Protein 1N3Y (pdb70)

Nearest PDB structures (foldseek):
  1n3y-assembly1_A  TM=1.005E+00  e=7.782E-41  Homo sapiens
  3k6s-assembly1_A  TM=9.890E-01  e=1.276E-34  Homo sapiens
  4neh-assembly1_A  TM=9.189E-01  e=6.665E-34  Homo sapiens
  8ce6-assembly1_A  TM=9.832E-01  e=4.485E-28  Homo sapiens
  7p2d-assembly1_A  TM=9.730E-01  e=1.770E-25  Homo sapiens

Radius of gyration: 15.01 Å; Cα contacts (8 Å, |Δi|>4): 348; chains: 1; bounding box: 36×36×40 Å

CATH classification: 3.40.50.410

GO terms:
  GO:0004895 cell adhesion receptor activity (F, IDA)
  GO:0005886 plasma membrane (C, IDA)
  GO:0034689 integrin alphaX-beta2 complex (C, IDA)
  GO:0033631 cell-cell adhesion mediated by integrin (P, IDA)
  GO:0006909 phagocytosis (P, IDA)
  GO:0007159 leukocyte cell-cell adhesion (P, IDA)
  GO:0005178 integrin binding (F, TAS)
  GO:0034689 integrin alphaX-beta2 complex (C, TAS)
  GO:0010628 positive regulation of gene expression (P, IMP)
  GO:0045766 positive regulation of angiogenesis (P, IMP)
  GO:1905956 positive regulation of endothelial tube morphogenesis (P, IMP)
  GO:0030335 positive regulation of cell migration (P, IMP)
  GO:0008284 positive regulation of cell population proliferation (P, IMP)
  GO:0030971 receptor tyrosine kinase binding (F, IPI)
  GO:0038023 signaling receptor activity (F, TAS)
  GO:0009887 animal organ morphogenesis (P, TAS)
  GO:0008305 integrin complex (C, TAS)
  GO:0007155 cell adhesion (P, TAS)
  GO:0101003 ficolin-1-rich granule membrane (C, TAS)
  GO:0070821 tertiary granule membrane (C, TAS)

InterPro domains:
  IPR000413 Integrin alpha chain [PR01185] (402-414)
  IPR000413 Integrin alpha chain [PR01185] (419-430)
  IPR000413 Integrin alpha chain [PR01185] (451-471)
  IPR000413 Integrin alpha chain [PR01185] (520-544)
  IPR000413 Integrin alpha chain [PR01185] (584-605)
  IPR000413 Integrin alpha chain [PR01185] (609-628)
  IPR000413 Integrin alpha chain [PR01185] (725-738)
  IPR000413 Integrin alpha chain [PR01185] (1116-1135)
  IPR002035 von Willebrand factor, type A [PF00092] (151-328)
  IPR002035 von Willebrand factor, type A [PS50234] (151-329)
  IPR002035 von Willebrand factor, type A [SM00327] (149-334)
  IPR013517 FG-GAP repeat [PF01839] (458-494)
  IPR013517 FG-GAP repeat [PF01839] (521-556)
  IPR013519 Integrin alpha beta-propellor [PS51470] (340-391)
  IPR013519 Integrin alpha beta-propellor [PS51470] (444-504)
  IPR013519 Integrin alpha beta-propellor [PS51470] (507-565)
  IPR013519 Integrin alpha beta-propellor [PS51470] (570-630)
  IPR013519 Integrin alpha beta-propellor [SM00191] (33-83)
  IPR013519 Integrin alpha beta-propellor [SM00191] (401-450)
  IPR013519 Integrin alpha beta-propellor [SM00191] (454-511)

Solvent-accessible surface area: 8861 Å² total; per-residue (Å²): 145,66,12,0,0,0,1,0,0,0,0,2,42,87,4,51,91,153,30,12,55,26,0,5,89,5,0,67,27,0,7,60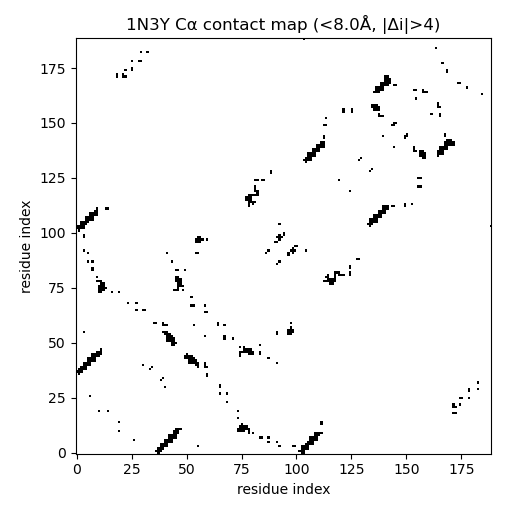,79,19,146,83,106,49,7,1,2,0,0,4,0,0,0,44,128,68,75,53,37,1,24,0,68,58,5,76,164,22,118,86,23,73,54,56,0,77,82,20,134,33,49,87,34,131,15,53,0,0,23,0,0,60,16,0,18,74,125,0,26,91,80,99,65,12,12,43,215,122,7,19,32,0,0,0,0,1,3,34,21,58,40,112,69,16,107,43,59,20,151,67,3,21,75,107,0,84,93,60,47,5,45,7,6,0,0,0,4,20,122,55,1,88,81,211,61,3,82,122,13,0,54,66,0,4,14,181,79,31,138,88,18,16,15,68,8,118,70,13,68,18,1,115,96,12,41,102,97,0,41,107,77,0,119,89,58

B-factor: mean 23.47, std 11.54, range [8.41, 60.39]

Secondary structure (DSSP, 8-state):
--EEEEEEEE--TTS-HHHHHHHHHHHHHHHTTS-TTTEEEEEEEESSSEEEEE-HHHHHH-SSGGGGGTT-----S-B-HHHHHHHIIIIITSGGGT--TTSEEEEEEEESS--BS-SS-HHHHHHHHHHTT-EEEEEEESGGGGSSTTHHHHHHHSPSSSGGGEEEESSGGGGGGGHHHHHHHHHT-

Structure (mmCIF, N/CA/C/O backbone):
data_1N3Y
#
_entry.id   1N3Y
#
_cell.length_a   84.694
_cell.length_b   84.694
_cell.length_c   65.776
_cell.angle_alpha   90.00
_cell.angle_beta   90.00
_cell.angle_gamma   120.00
#
_symmetry.space_group_name_H-M   'P 61'
#
loop_
_entity.id
_entity.type
_entity.pdbx_description
1 polymer 'Integrin alpha-X'
2 water water
#
loop_
_atom_site.group_PDB
_atom_site.id
_atom_site.type_symbol
_atom_site.label_atom_id
_atom_site.label_alt_id
_atom_site.label_comp_id
_atom_site.label_asym_id
_atom_site.label_entity_id
_atom_site.label_seq_id
_atom_site.pdbx_PDB_ins_code
_atom_site.Cartn_x
_atom_site.Cartn_y
_atom_site.Cartn_z
_atom_site.occupancy
_atom_site.B_iso_or_equiv
_atom_site.auth_seq_id
_atom_site.auth_comp_id
_atom_site.auth_asym_id
_atom_site.auth_atom_id
_atom_site.pdbx_PDB_model_num
ATOM 1 N N . GLN A 1 8 ? 38.389 25.521 -63.398 1.00 34.13 129 GLN A N 1
ATOM 2 C CA . GLN A 1 8 ? 38.066 26.974 -63.421 1.00 33.25 129 GLN A CA 1
ATOM 3 C C . GLN A 1 8 ? 39.351 27.761 -63.678 1.00 30.35 129 GLN A C 1
ATOM 4 O O . GLN A 1 8 ? 40.339 27.611 -62.959 1.00 32.94 129 GLN A O 1
ATOM 10 N N . GLU A 1 9 ? 39.325 28.594 -64.711 1.00 25.61 130 GLU A N 1
ATOM 11 C CA . GLU A 1 9 ? 40.471 29.400 -65.104 1.00 20.74 130 GLU A CA 1
ATOM 12 C C . GLU A 1 9 ? 40.821 30.486 -64.091 1.00 17.33 130 GLU A C 1
ATOM 13 O O . GLU A 1 9 ? 39.939 31.090 -63.474 1.00 15.70 130 GLU A O 1
ATOM 19 N N . GLN A 1 10 ? 42.119 30.720 -63.918 1.00 14.01 131 GLN A N 1
ATOM 20 C CA . GLN A 1 10 ? 42.602 31.754 -63.005 1.00 12.60 131 GLN A CA 1
ATOM 21 C C . GLN A 1 10 ? 43.725 32.543 -63.666 1.00 11.76 131 GLN A C 1
ATOM 22 O O . GLN A 1 10 ? 44.663 31.958 -64.196 1.00 12.25 131 GLN A O 1
ATOM 28 N N . ASP A 1 11 ? 43.611 33.866 -63.642 1.00 12.02 132 ASP A N 1
ATOM 29 C CA . ASP A 1 11 ? 44.633 34.758 -64.181 1.00 10.79 132 ASP A CA 1
ATOM 30 C C . ASP A 1 11 ? 45.171 35.396 -62.911 1.00 11.68 132 ASP A C 1
ATOM 31 O O . ASP A 1 11 ? 44.481 36.201 -62.273 1.00 9.84 132 ASP A O 1
ATOM 36 N N . ILE A 1 12 ? 46.391 35.035 -62.540 1.00 10.13 133 ILE A N 1
ATOM 37 C CA . ILE A 1 12 ? 46.981 35.528 -61.304 1.00 9.71 133 ILE A CA 1
ATOM 38 C C . ILE A 1 12 ? 48.143 36.483 -61.508 1.00 10.08 133 ILE A C 1
ATOM 39 O O . ILE A 1 12 ? 49.108 36.150 -62.190 1.00 9.27 133 ILE A O 1
ATOM 44 N N . VAL A 1 13 ? 48.040 37.671 -60.914 1.00 9.94 134 VAL A N 1
ATOM 45 C CA . VAL A 1 13 ? 49.111 38.654 -60.993 1.00 9.71 134 VAL A CA 1
ATOM 46 C C . VAL A 1 13 ? 49.864 38.693 -59.677 1.00 10.91 134 VAL A C 1
ATOM 47 O O . VAL A 1 13 ? 49.259 38.739 -58.602 1.00 11.20 134 VAL A O 1
ATOM 51 N N . PHE A 1 14 ? 51.188 38.649 -59.770 1.00 10.14 135 PHE A N 1
ATOM 52 C CA . PHE A 1 14 ? 52.035 38.804 -58.597 1.00 9.54 135 PHE A CA 1
ATOM 53 C C . PHE A 1 14 ? 52.502 40.244 -58.705 1.00 9.16 135 PHE A C 1
ATOM 54 O O . PHE A 1 14 ? 52.979 40.659 -59.755 1.00 9.70 135 PHE A O 1
ATOM 62 N N . LEU A 1 15 ? 52.336 41.017 -57.640 1.00 8.41 136 LEU A N 1
ATOM 63 C CA . LEU A 1 15 ? 52.784 42.405 -57.630 1.00 8.90 136 LEU A CA 1
ATOM 64 C C . LEU A 1 15 ? 53.803 42.445 -56.495 1.00 9.80 136 LEU A C 1
ATOM 65 O O . LEU A 1 15 ? 53.434 42.364 -55.322 1.00 10.45 136 LEU A O 1
ATOM 70 N N . ILE A 1 16 ? 55.084 42.552 -56.838 1.00 9.70 137 ILE A N 1
ATOM 71 C CA . ILE A 1 16 ? 56.130 42.527 -55.821 1.00 11.20 137 ILE A CA 1
ATOM 72 C C . ILE A 1 16 ? 56.876 43.831 -55.618 1.00 11.52 137 ILE A C 1
ATOM 73 O O . ILE A 1 16 ? 57.256 44.504 -56.575 1.00 11.81 137 ILE A O 1
ATOM 78 N N . ASP A 1 17 ? 57.063 44.181 -54.348 1.00 10.99 138 ASP A N 1
ATOM 79 C CA . ASP A 1 17 ? 57.783 45.390 -53.970 1.00 10.74 138 ASP A CA 1
ATOM 80 C C . ASP A 1 17 ? 59.268 45.196 -54.260 1.00 11.13 138 ASP A C 1
ATOM 81 O O . ASP A 1 17 ? 59.835 44.147 -53.962 1.00 13.09 138 ASP A O 1
ATOM 86 N N . GLY A 1 18 ? 59.885 46.210 -54.858 1.00 11.15 139 GLY A N 1
ATOM 87 C CA . GLY A 1 18 ? 61.300 46.142 -55.176 1.00 12.83 139 GLY A CA 1
ATOM 88 C C . GLY A 1 18 ? 62.023 47.337 -54.587 1.00 14.09 139 GLY A C 1
ATOM 89 O O . GLY A 1 18 ? 63.108 47.711 -55.042 1.00 14.22 139 GLY A O 1
ATOM 90 N N . SER A 1 19 ? 61.421 47.936 -53.564 1.00 13.55 140 SER A N 1
ATOM 91 C CA . SER A 1 19 ? 62.000 49.109 -52.905 1.00 13.35 140 SER A CA 1
ATOM 92 C C . SER A 1 19 ? 63.417 48.872 -52.386 1.00 13.36 140 SER A C 1
ATOM 93 O O . SER A 1 19 ? 63.817 47.741 -52.109 1.00 13.04 140 SER A O 1
ATOM 96 N N . GLY A 1 20 ? 64.166 49.961 -52.246 1.00 13.16 141 GLY A N 1
ATOM 97 C CA . GLY A 1 20 ? 65.536 49.869 -51.765 1.00 15.49 141 GLY A CA 1
ATOM 98 C C . GLY A 1 20 ? 65.681 49.238 -50.391 1.00 15.49 141 GLY A C 1
ATOM 99 O O . GLY A 1 20 ? 66.747 48.723 -50.044 1.00 16.34 141 GLY A O 1
ATOM 100 N N . SER A 1 21 ? 64.613 49.282 -49.601 1.00 15.98 142 SER A N 1
ATOM 101 C CA . SER A 1 21 ? 64.623 48.705 -48.263 1.00 17.55 142 SER A CA 1
ATOM 102 C C . SER A 1 21 ? 64.832 47.194 -48.301 1.00 17.01 142 SER A C 1
ATOM 103 O O . SER A 1 21 ? 65.243 46.592 -47.311 1.00 18.24 142 SER A O 1
ATOM 106 N N . ILE A 1 22 ? 64.546 46.578 -49.444 1.00 16.20 143 ILE A N 1
ATOM 107 C CA . ILE A 1 22 ? 64.721 45.141 -49.573 1.00 15.82 143 ILE A CA 1
ATOM 108 C C . ILE A 1 22 ? 66.147 44.829 -50.026 1.00 15.01 143 ILE A C 1
ATOM 109 O O . ILE A 1 22 ? 66.593 45.301 -51.072 1.00 15.61 143 ILE A O 1
ATOM 114 N N . SER A 1 23 ? 66.863 44.048 -49.221 1.00 16.39 144 SER A N 1
ATOM 115 C CA . SER A 1 23 ? 68.237 43.686 -49.543 1.00 17.86 144 SER A CA 1
ATOM 116 C C . SER A 1 23 ? 68.268 42.764 -50.753 1.00 17.56 144 SER A C 1
ATOM 117 O O . SER A 1 23 ? 67.274 42.110 -51.072 1.00 16.80 144 SER A O 1
ATOM 120 N N . SER A 1 24 ? 69.412 42.717 -51.426 1.00 19.03 145 SER A N 1
ATOM 121 C CA . SER A 1 24 ? 69.565 41.869 -52.599 1.00 18.81 145 SER A CA 1
ATOM 122 C C . SER A 1 24 ? 69.298 40.417 -52.237 1.00 17.75 145 SER A C 1
ATOM 123 O O . SER A 1 24 ? 68.678 39.678 -53.005 1.00 16.59 145 SER A O 1
ATOM 126 N N . ARG A 1 25 ? 69.770 40.011 -51.063 1.00 18.71 146 ARG A N 1
ATOM 127 C CA . ARG A 1 25 ? 69.580 38.644 -50.597 1.00 18.98 146 ARG A CA 1
ATOM 128 C C . ARG A 1 25 ? 68.096 38.360 -50.416 1.00 18.05 146 ARG A C 1
ATOM 129 O O . ARG A 1 25 ? 67.589 37.326 -50.860 1.00 17.89 146 ARG A O 1
ATOM 137 N N . ASN A 1 26 ? 67.399 39.286 -49.770 1.00 16.44 147 ASN A N 1
ATOM 138 C CA . ASN A 1 26 ? 65.972 39.108 -49.538 1.00 16.22 147 ASN A CA 1
ATOM 139 C C . ASN A 1 26 ? 65.161 39.154 -50.828 1.00 15.75 147 ASN A C 1
ATOM 140 O O . ASN A 1 26 ? 64.165 38.441 -50.956 1.00 14.93 147 ASN A O 1
ATOM 145 N N . PHE A 1 27 ? 65.584 39.978 -51.782 1.00 15.55 148 PHE A N 1
ATOM 146 C CA . PHE A 1 27 ? 64.867 40.069 -53.049 1.00 14.58 148 PHE A CA 1
ATOM 147 C C . PHE A 1 27 ? 64.976 38.721 -53.752 1.00 14.49 148 PHE A C 1
ATOM 148 O O . PHE A 1 27 ? 64.000 38.215 -54.307 1.00 12.81 148 PHE A O 1
ATOM 156 N N . ALA A 1 28 ? 66.169 38.133 -53.722 1.00 14.47 149 ALA A N 1
ATOM 157 C CA . ALA A 1 28 ? 66.383 36.839 -54.357 1.00 16.05 149 ALA A CA 1
ATOM 158 C C . ALA A 1 28 ? 65.488 35.795 -53.694 1.00 14.97 149 ALA A C 1
ATOM 159 O O . ALA A 1 28 ? 64.896 34.947 -54.364 1.00 14.95 149 ALA A O 1
ATOM 161 N N . THR A 1 29 ? 65.400 35.856 -52.368 1.00 14.28 150 THR A N 1
ATOM 162 C CA . THR A 1 29 ? 64.568 34.925 -51.615 1.00 15.07 150 THR A CA 1
ATOM 163 C C . THR A 1 29 ? 63.097 35.088 -52.003 1.00 15.10 150 THR A C 1
ATOM 164 O O . THR A 1 29 ? 62.371 34.099 -52.151 1.00 15.17 150 THR A O 1
ATOM 168 N N . MET A 1 30 ? 62.666 36.336 -52.174 1.00 14.88 151 MET A N 1
ATOM 169 C CA . MET A 1 30 ? 61.288 36.606 -52.572 1.00 14.00 151 MET A CA 1
ATOM 170 C C . MET A 1 30 ? 61.009 36.012 -53.952 1.00 15.06 151 MET A C 1
ATOM 171 O O . MET A 1 30 ? 59.947 35.428 -54.177 1.00 14.30 151 MET A O 1
ATOM 176 N N . MET A 1 31 ? 61.956 36.155 -54.877 1.00 14.99 152 MET A N 1
ATOM 177 C CA . MET A 1 31 ? 61.766 35.598 -56.213 1.00 15.02 152 MET A CA 1
ATOM 178 C C . MET A 1 31 ? 61.698 34.069 -56.167 1.00 15.06 152 MET A C 1
ATOM 179 O O . MET A 1 31 ? 60.965 33.459 -56.942 1.00 14.69 152 MET A O 1
ATOM 184 N N . ASN A 1 32 ? 62.458 33.449 -55.264 1.00 16.31 153 ASN A N 1
ATOM 185 C CA . ASN A 1 32 ? 62.432 31.991 -55.128 1.00 17.16 153 ASN A CA 1
ATOM 186 C C . ASN A 1 32 ? 61.037 31.570 -54.665 1.00 16.06 153 ASN A C 1
ATOM 187 O O . ASN A 1 32 ? 60.533 30.515 -55.052 1.00 15.74 153 ASN A O 1
ATOM 192 N N . PHE A 1 33 ? 60.422 32.403 -53.830 1.00 14.70 154 PHE A N 1
ATOM 193 C CA . PHE A 1 33 ? 59.079 32.141 -53.314 1.00 14.11 154 PHE A CA 1
ATOM 194 C C . PHE A 1 33 ? 58.070 32.229 -54.453 1.00 12.84 154 PHE A C 1
ATOM 195 O O . PHE A 1 33 ? 57.198 31.370 -54.592 1.00 13.99 154 PHE A O 1
ATOM 203 N N . VAL A 1 34 ? 58.188 33.276 -55.262 1.00 13.39 155 VAL A N 1
ATOM 204 C CA . VAL A 1 34 ? 57.288 33.451 -56.392 1.00 12.21 155 VAL A CA 1
ATOM 205 C C . VAL A 1 34 ? 57.405 32.233 -57.309 1.00 13.54 155 VAL A C 1
ATOM 206 O O . VAL A 1 34 ? 56.392 31.659 -57.719 1.00 12.88 155 VAL A O 1
ATOM 210 N N . ARG A 1 35 ? 58.634 31.823 -57.609 1.00 13.83 156 ARG A N 1
ATOM 211 C CA . ARG A 1 35 ? 58.851 30.657 -58.469 1.00 15.65 156 ARG A CA 1
ATOM 212 C C . ARG A 1 35 ? 58.225 29.395 -57.876 1.00 15.28 156 ARG A C 1
ATOM 213 O O . ARG A 1 35 ? 57.605 28.601 -58.591 1.00 15.90 156 ARG A O 1
ATOM 221 N N . ALA A 1 36 ? 58.388 29.209 -56.570 1.00 14.02 157 ALA A N 1
ATOM 222 C CA . ALA A 1 36 ? 57.846 28.031 -55.896 1.00 14.91 157 ALA A CA 1
ATOM 223 C C . ALA A 1 36 ? 56.323 27.978 -55.956 1.00 15.35 157 ALA A C 1
ATOM 224 O O . ALA A 1 36 ? 55.741 26.921 -56.197 1.00 16.55 157 ALA A O 1
ATOM 226 N N . VAL A 1 37 ? 55.677 29.117 -55.731 1.00 14.68 158 VAL A N 1
ATOM 227 C CA . VAL A 1 37 ? 54.222 29.165 -55.778 1.00 13.44 158 VAL A CA 1
ATOM 228 C C . VAL A 1 37 ? 53.736 28.884 -57.202 1.00 12.60 158 VAL A C 1
ATOM 229 O O . VAL A 1 37 ? 52.843 28.059 -57.412 1.00 14.13 158 VAL A O 1
ATOM 233 N N . ILE A 1 38 ? 54.332 29.554 -58.182 1.00 12.15 159 ILE A N 1
ATOM 234 C CA . ILE A 1 38 ? 53.932 29.342 -59.569 1.00 12.59 159 ILE A CA 1
ATOM 235 C C . ILE A 1 38 ? 54.080 27.875 -59.972 1.00 13.50 159 ILE A C 1
ATOM 236 O O . ILE A 1 38 ? 53.236 27.342 -60.691 1.00 13.09 159 ILE A O 1
ATOM 241 N N . SER A 1 39 ? 55.130 27.217 -59.487 1.00 13.66 160 SER A N 1
ATOM 242 C CA . SER A 1 39 ? 55.367 25.817 -59.836 1.00 16.30 160 SER A CA 1
ATOM 243 C C . SER A 1 39 ? 54.304 24.851 -59.303 1.00 16.14 160 SER A C 1
ATOM 244 O O . SER A 1 39 ? 54.273 23.687 -59.701 1.00 18.01 160 SER A O 1
ATOM 247 N N . GLN A 1 40 ? 53.438 25.329 -58.412 1.00 16.88 161 GLN A N 1
ATOM 248 C CA . GLN A 1 40 ? 52.387 24.491 -57.844 1.00 17.92 161 GLN A CA 1
ATOM 249 C C . GLN A 1 40 ? 51.138 24.472 -58.716 1.00 16.01 161 GLN A C 1
ATOM 250 O O . GLN A 1 40 ? 50.201 23.713 -58.457 1.00 16.69 161 GLN A O 1
ATOM 256 N N . PHE A 1 41 ? 51.130 25.310 -59.747 1.00 15.13 162 PHE A N 1
ATOM 257 C CA . PHE A 1 41 ? 49.989 25.400 -60.651 1.00 15.35 162 PHE A CA 1
ATOM 258 C C . PHE A 1 41 ? 50.328 24.923 -62.051 1.00 16.22 162 PHE A C 1
ATOM 259 O O . PHE A 1 41 ? 51.497 24.799 -62.412 1.00 17.54 162 PHE A O 1
ATOM 267 N N . GLN A 1 42 ? 49.291 24.653 -62.836 1.00 15.04 163 GLN A N 1
ATOM 268 C CA . GLN A 1 42 ? 49.468 24.190 -64.206 1.00 15.01 163 GLN A CA 1
ATOM 269 C C . GLN A 1 42 ? 48.692 25.014 -65.222 1.00 14.76 163 GLN A C 1
ATOM 270 O O . GLN A 1 42 ? 47.586 25.483 -64.949 1.00 14.07 163 GLN A O 1
ATOM 276 N N . ARG A 1 43 ? 49.292 25.1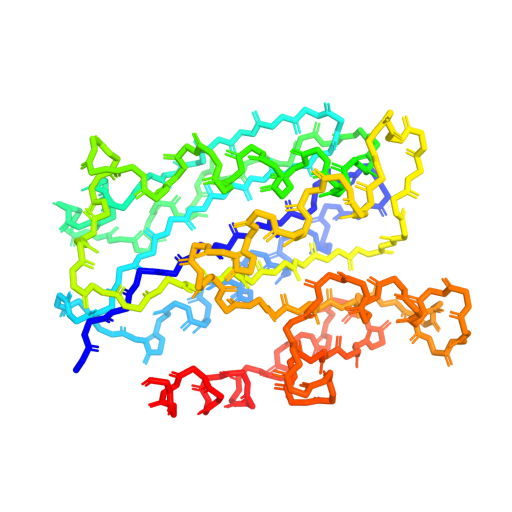92 -66.393 1.00 15.36 164 ARG A N 1
ATOM 277 C CA . ARG A 1 43 ? 48.631 25.878 -67.488 1.00 14.69 164 ARG A CA 1
ATOM 278 C C . ARG A 1 43 ? 47.879 24.733 -68.160 1.00 15.67 164 ARG A C 1
ATOM 279 O O . ARG A 1 43 ? 48.253 23.568 -68.004 1.00 15.67 164 ARG A O 1
ATOM 287 N N . PRO A 1 44 ? 46.843 25.046 -68.950 1.00 15.82 165 PRO A N 1
ATOM 288 C CA . PRO A 1 44 ? 46.348 26.393 -69.237 1.00 16.36 165 PRO A CA 1
ATOM 289 C C . PRO A 1 44 ? 45.321 26.930 -68.241 1.00 15.34 165 PRO A C 1
ATOM 290 O O . PRO A 1 44 ? 44.894 28.074 -68.365 1.00 16.23 165 PRO A O 1
ATOM 294 N N . SER A 1 45 ? 44.917 26.118 -67.265 1.00 14.26 166 SER A N 1
ATOM 295 C CA . SER A 1 45 ? 43.923 26.573 -66.293 1.00 16.64 166 SER A CA 1
ATOM 296 C C . SER A 1 45 ? 44.397 27.830 -65.574 1.00 15.96 166 SER A C 1
ATOM 297 O O . SER A 1 45 ? 43.671 28.823 -65.479 1.00 16.96 166 SER A O 1
ATOM 300 N N . THR A 1 46 ? 45.628 27.786 -65.080 1.00 13.38 167 THR A N 1
ATOM 301 C CA . THR A 1 46 ? 46.191 28.916 -64.361 1.00 12.65 167 THR A CA 1
ATOM 302 C C . THR A 1 46 ? 47.277 29.598 -65.182 1.00 12.38 167 THR A C 1
ATOM 303 O O . THR A 1 46 ? 48.135 28.934 -65.761 1.00 13.76 167 THR A O 1
ATOM 307 N N . GLN A 1 47 ? 47.215 30.922 -65.260 1.00 10.85 168 GLN A N 1
ATOM 308 C CA . GLN A 1 47 ? 48.228 31.694 -65.974 1.00 10.46 168 GLN A CA 1
ATOM 309 C C . GLN A 1 47 ? 48.680 32.785 -65.029 1.00 11.57 168 GLN A C 1
ATOM 310 O O . GLN A 1 47 ? 47.915 33.234 -64.177 1.00 11.00 168 GLN A O 1
ATOM 316 N N . PHE A 1 48 ? 49.919 33.222 -65.198 1.00 9.87 169 PHE A N 1
ATOM 317 C CA . PHE A 1 48 ? 50.490 34.239 -64.326 1.00 8.88 169 PHE A CA 1
ATOM 318 C C . PHE A 1 48 ? 51.028 35.453 -65.066 1.00 10.61 169 PHE A C 1
ATOM 319 O O . PHE A 1 48 ? 51.349 35.384 -66.250 1.00 12.16 169 PHE A O 1
ATOM 327 N N . SER A 1 49 ? 51.109 36.569 -64.347 1.00 9.68 170 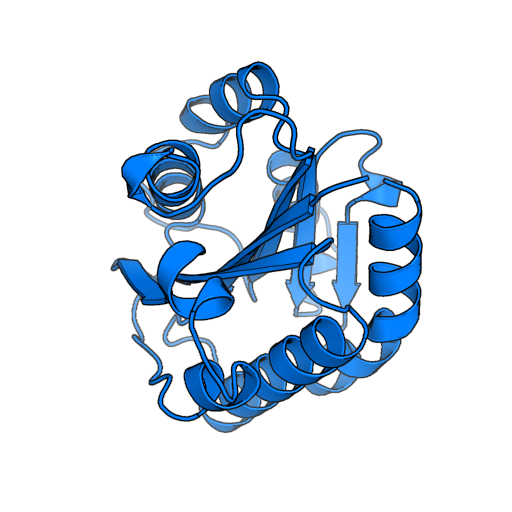SER A N 1
ATOM 328 C CA . SER A 1 49 ? 51.674 37.808 -64.863 1.00 10.25 170 SER A CA 1
ATOM 329 C C . SER A 1 49 ? 52.414 38.413 -63.671 1.00 10.91 170 SER A C 1
ATOM 330 O O . SER A 1 49 ? 51.971 38.274 -62.529 1.00 10.81 170 SER A O 1
ATOM 333 N N . LEU A 1 50 ? 53.536 39.075 -63.930 1.00 10.68 171 LEU A N 1
ATOM 334 C CA . LEU A 1 50 ? 54.335 39.659 -62.856 1.00 11.18 171 LEU A CA 1
ATOM 335 C C . LEU A 1 50 ? 54.678 41.131 -63.035 1.00 11.84 171 LEU A C 1
ATOM 336 O O . LEU A 1 50 ? 55.221 41.528 -64.067 1.00 10.91 171 LEU A O 1
ATOM 341 N N . MET A 1 51 ? 54.339 41.945 -62.037 1.00 10.27 172 MET A N 1
ATOM 342 C CA . MET A 1 51 ? 54.710 43.356 -62.063 1.00 10.12 172 MET A CA 1
ATOM 343 C C . MET A 1 51 ? 55.501 43.618 -60.792 1.00 9.81 172 MET A C 1
ATOM 344 O O . MET A 1 51 ? 55.174 43.087 -59.731 1.00 11.19 172 MET A O 1
ATOM 349 N N . GLN A 1 52 ? 56.553 44.417 -60.910 1.00 9.89 173 GLN A N 1
ATOM 350 C CA . GLN A 1 52 ? 57.364 44.792 -59.763 1.00 11.25 173 GLN A CA 1
ATOM 351 C C . GLN A 1 52 ? 57.132 46.286 -59.582 1.00 12.39 173 GLN A C 1
ATOM 352 O O . GLN A 1 52 ? 56.996 47.017 -60.564 1.00 12.68 173 GLN A O 1
ATOM 358 N N . PHE A 1 53 ? 57.064 46.747 -58.336 1.00 10.87 174 PHE A N 1
ATOM 359 C CA . PHE A 1 53 ? 56.851 48.177 -58.088 1.00 11.79 174 PHE A CA 1
ATOM 360 C C . PHE A 1 53 ? 57.750 48.736 -57.000 1.00 11.45 174 PHE A C 1
ATOM 361 O O . PHE A 1 53 ? 58.211 48.014 -56.128 1.00 11.61 174 PHE A O 1
ATOM 369 N N . SER A 1 54 ? 57.997 50.036 -57.082 1.00 14.15 175 SER A N 1
ATOM 370 C CA . SER A 1 54 ? 58.753 50.778 -56.080 1.00 14.99 175 SER A CA 1
ATOM 371 C C . SER A 1 54 ? 58.072 52.124 -56.284 1.00 15.79 175 SER A C 1
ATOM 372 O O . SER A 1 54 ? 56.877 52.246 -56.002 1.00 15.73 175 SER A O 1
ATOM 375 N N . ASN A 1 55 ? 58.805 53.126 -56.761 1.00 15.93 176 ASN A N 1
ATOM 376 C CA . ASN A 1 55 ? 58.187 54.401 -57.093 1.00 17.70 176 ASN A CA 1
ATOM 377 C C . ASN A 1 55 ? 58.019 54.301 -58.608 1.00 17.33 176 ASN A C 1
ATOM 378 O O . ASN A 1 55 ? 57.404 55.153 -59.249 1.00 19.42 176 ASN A O 1
ATOM 383 N N . LYS A 1 56 ? 58.582 53.235 -59.172 1.00 17.48 177 LYS A N 1
ATOM 384 C CA . LYS A 1 56 ? 58.484 52.972 -60.599 1.00 18.17 177 LYS A CA 1
ATOM 385 C C . LYS A 1 56 ? 57.725 51.659 -60.765 1.00 16.90 177 LYS A C 1
ATOM 386 O O . LYS A 1 56 ? 57.507 50.928 -59.795 1.00 15.30 177 LYS A O 1
ATOM 392 N N . PHE A 1 57 ? 57.333 51.354 -61.994 1.00 17.41 178 PHE A N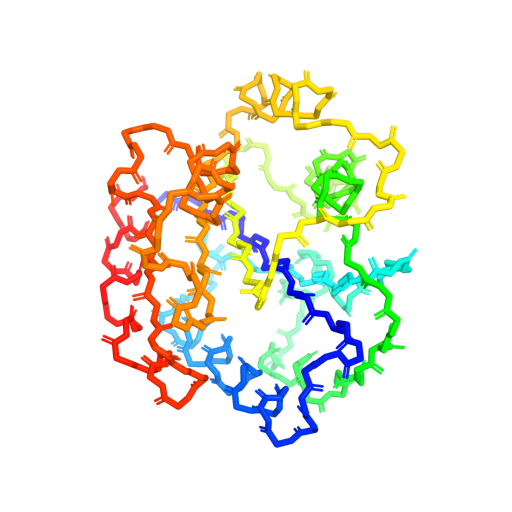 1
ATOM 393 C CA . PHE A 1 57 ? 56.557 50.152 -62.244 1.00 17.03 178 PHE A CA 1
ATOM 394 C C . PHE A 1 57 ? 57.061 49.415 -63.474 1.00 18.24 178 PHE A C 1
ATOM 395 O O . PHE A 1 57 ? 57.285 50.020 -64.522 1.00 19.88 178 PHE A O 1
ATOM 403 N N . GLN A 1 58 ? 57.256 48.107 -63.340 1.00 16.35 179 GLN A N 1
ATOM 404 C CA . GLN A 1 58 ? 57.739 47.313 -64.458 1.00 15.90 179 GLN A CA 1
ATOM 405 C C . GLN A 1 58 ? 56.983 46.005 -64.586 1.00 14.28 179 GLN A C 1
ATOM 406 O O . GLN A 1 58 ? 56.872 45.238 -63.633 1.00 14.15 179 GLN A O 1
ATOM 412 N N . THR A 1 59 ? 56.448 45.765 -65.775 1.00 14.30 180 THR A N 1
ATOM 413 C CA . THR A 1 59 ? 55.745 44.524 -66.037 1.00 14.36 180 THR A CA 1
ATOM 414 C C . THR A 1 59 ? 56.801 43.578 -66.599 1.00 14.57 180 THR A C 1
ATOM 415 O O . THR A 1 59 ? 57.295 43.773 -67.712 1.00 15.98 180 THR A O 1
ATOM 419 N N . HIS A 1 60 ? 57.169 42.567 -65.818 1.00 12.78 181 HIS A N 1
ATOM 420 C CA . HIS A 1 60 ? 58.184 41.609 -66.251 1.00 13.21 181 HIS A CA 1
ATOM 421 C C . HIS A 1 60 ? 57.634 40.644 -67.294 1.00 13.94 181 HIS A C 1
ATOM 422 O O . HIS A 1 60 ? 58.343 40.252 -68.217 1.00 15.52 181 HIS A O 1
ATOM 429 N N . PHE A 1 61 ? 56.379 40.244 -67.140 1.00 12.57 182 PHE A N 1
ATOM 430 C CA . PHE A 1 61 ? 55.737 39.406 -68.142 1.00 12.19 182 PHE A CA 1
ATOM 431 C C . PHE A 1 61 ? 54.230 39.475 -68.009 1.00 12.49 182 PHE A C 1
ATOM 432 O O . PHE A 1 61 ? 53.684 39.584 -66.910 1.00 12.03 182 PHE A O 1
ATOM 440 N N . THR A 1 62 ? 53.571 39.457 -69.157 1.00 12.83 183 THR A N 1
ATOM 441 C CA . THR A 1 62 ? 52.119 39.515 -69.231 1.00 13.07 183 THR A CA 1
ATOM 442 C C . THR A 1 62 ? 51.572 38.104 -69.285 1.00 12.14 183 THR A C 1
ATOM 443 O O . THR A 1 62 ? 52.326 37.144 -69.439 1.00 13.16 183 THR A O 1
ATOM 447 N N . PHE A 1 63 ? 50.254 37.982 -69.177 1.00 11.87 184 PHE A N 1
ATOM 448 C CA . PHE A 1 63 ? 49.618 36.674 -69.241 1.00 11.93 184 PHE A CA 1
ATOM 449 C C . PHE A 1 63 ? 49.891 36.028 -70.589 1.00 12.84 184 PHE A C 1
ATOM 450 O O . PHE A 1 63 ? 50.116 34.822 -70.668 1.00 12.76 184 PHE A O 1
ATOM 458 N N . GLU A 1 64 ? 49.880 36.834 -71.648 1.00 14.46 185 GLU A N 1
ATOM 459 C CA . GLU A 1 64 ? 50.122 36.313 -72.990 1.00 16.83 185 GLU A CA 1
ATOM 460 C C . GLU A 1 64 ? 51.520 35.722 -73.104 1.00 17.05 185 GLU A C 1
ATOM 461 O O . GLU A 1 64 ? 51.700 34.663 -73.700 1.00 18.08 185 GLU A O 1
ATOM 467 N N . GLU A 1 65 ? 52.508 36.398 -72.530 1.00 16.29 186 GLU A N 1
ATOM 468 C CA . GLU A 1 65 ? 53.876 35.905 -72.579 1.00 16.24 186 GLU A CA 1
ATOM 469 C C . GLU A 1 65 ? 54.009 34.616 -71.782 1.00 17.31 186 GLU A C 1
ATOM 470 O O . GLU A 1 65 ? 54.697 33.683 -72.196 1.00 16.79 186 GLU A O 1
ATOM 476 N N . PHE A 1 66 ? 53.343 34.557 -70.635 1.00 15.65 187 PHE A N 1
ATOM 477 C CA . PHE A 1 66 ? 53.396 33.361 -69.805 1.00 15.12 187 PHE A CA 1
ATOM 478 C C . PHE A 1 66 ? 52.732 32.192 -70.538 1.00 15.68 187 PHE A C 1
ATOM 479 O O . PHE A 1 66 ? 53.251 31.075 -70.552 1.00 16.38 187 PHE A O 1
ATOM 487 N N . ARG A 1 67 ? 51.586 32.462 -71.154 1.00 16.84 188 ARG A N 1
ATOM 488 C CA . ARG A 1 67 ? 50.829 31.448 -71.881 1.00 19.47 188 ARG A CA 1
ATOM 489 C C . ARG A 1 67 ? 51.560 30.826 -73.068 1.00 20.20 188 ARG A C 1
ATOM 490 O O . ARG A 1 67 ? 51.499 29.613 -73.276 1.00 21.29 188 ARG A O 1
ATOM 498 N N . ARG A 1 68 ? 52.238 31.658 -73.849 1.00 21.44 189 ARG A N 1
ATOM 499 C CA . ARG A 1 68 ? 52.935 31.180 -75.041 1.00 22.62 189 ARG A CA 1
ATOM 500 C C . ARG A 1 68 ? 54.311 30.571 -74.783 1.00 23.33 189 ARG A C 1
ATOM 501 O O . ARG A 1 68 ? 54.869 29.901 -75.653 1.00 22.90 189 ARG A O 1
ATOM 509 N N . SER A 1 69 ? 54.849 30.791 -73.589 1.00 22.32 190 SER A N 1
ATOM 510 C CA . SER A 1 69 ? 56.174 30.290 -73.233 1.00 23.82 190 SER A CA 1
ATOM 511 C C . SER A 1 69 ? 56.319 28.771 -73.182 1.00 23.74 190 SER A C 1
ATOM 512 O O . SER A 1 69 ? 55.462 28.071 -72.649 1.00 23.02 190 SER A O 1
ATOM 515 N N . SER A 1 70 ? 57.415 28.262 -73.737 1.00 24.13 191 SER A N 1
ATOM 516 C CA . SER A 1 70 ? 57.662 26.830 -73.710 1.00 24.76 191 SER A CA 1
ATOM 517 C C . SER A 1 70 ? 58.328 26.477 -72.381 1.00 24.79 191 SER A C 1
ATOM 518 O O . SER A 1 70 ? 58.452 25.307 -72.024 1.00 25.93 191 SER A O 1
ATOM 521 N N . ASN A 1 71 ? 58.756 27.503 -71.650 1.00 24.57 192 ASN A N 1
ATOM 522 C CA . ASN A 1 71 ? 59.396 27.315 -70.353 1.00 24.93 192 ASN A CA 1
ATOM 523 C C . ASN A 1 71 ? 59.123 28.560 -69.515 1.00 23.64 192 ASN A C 1
ATOM 524 O O . ASN A 1 71 ? 60.004 29.396 -69.316 1.00 22.75 192 ASN A O 1
ATOM 529 N N . PRO A 1 72 ? 57.890 28.683 -68.999 1.00 23.69 193 PRO A N 1
ATOM 530 C CA . PRO A 1 72 ? 57.432 29.811 -68.181 1.00 24.71 193 PRO A CA 1
ATOM 531 C C . PRO A 1 72 ? 58.292 30.224 -66.987 1.00 26.43 193 PRO A C 1
ATOM 532 O O . PRO A 1 72 ? 58.563 31.410 -66.805 1.00 25.82 193 PRO A O 1
ATOM 536 N N . LEU A 1 73 ? 58.720 29.266 -66.173 1.00 28.18 194 LEU A N 1
ATOM 537 C CA . LEU A 1 73 ? 59.535 29.595 -65.009 1.00 30.35 194 LEU A CA 1
ATOM 538 C C . LEU A 1 73 ? 60.791 30.389 -65.365 1.00 31.19 194 LEU A C 1
ATOM 539 O O . LEU A 1 73 ? 61.348 31.085 -64.518 1.00 32.54 194 LEU A O 1
ATOM 544 N N . SER A 1 74 ? 61.229 30.295 -66.617 1.00 31.66 195 SER A N 1
ATOM 545 C CA . SER A 1 74 ? 62.418 31.018 -67.054 1.00 31.46 195 SER A CA 1
ATOM 546 C C . SER A 1 74 ? 62.152 32.520 -67.129 1.00 31.04 195 SER A C 1
ATOM 547 O O . SER A 1 74 ? 63.079 33.327 -67.055 1.00 30.77 195 SER A O 1
ATOM 550 N N . LEU A 1 75 ? 60.885 32.891 -67.285 1.00 29.25 196 LEU A N 1
ATOM 551 C CA . LEU A 1 75 ? 60.510 34.298 -67.361 1.00 28.45 196 LEU A CA 1
ATOM 552 C C . LEU A 1 75 ? 60.784 34.995 -66.030 1.00 28.15 196 LEU A C 1
ATOM 553 O O . LEU A 1 75 ? 60.706 36.220 -65.937 1.00 27.53 196 LEU A O 1
ATOM 558 N N . LEU A 1 76 ? 61.109 34.208 -65.007 1.00 28.79 197 LEU A N 1
ATOM 559 C CA . LEU A 1 76 ? 61.407 34.743 -63.678 1.00 30.03 197 LEU A CA 1
ATOM 560 C C . LEU A 1 76 ? 62.909 34.785 -63.430 1.00 31.23 197 LEU A C 1
ATOM 561 O O . LEU A 1 76 ? 63.358 35.224 -62.372 1.00 32.22 197 LEU A O 1
ATOM 566 N N . ALA A 1 77 ? 63.680 34.337 -64.413 1.00 31.75 198 ALA A N 1
ATOM 567 C CA . ALA A 1 77 ? 65.131 34.292 -64.288 1.00 33.43 198 ALA A CA 1
ATOM 568 C C . ALA A 1 77 ? 65.846 35.635 -64.384 1.00 33.96 198 ALA A C 1
ATOM 569 O O . ALA A 1 77 ? 66.843 35.855 -63.696 1.00 36.27 198 ALA A O 1
ATOM 571 N N . SER A 1 78 ? 65.347 36.534 -65.225 1.00 33.53 199 SER A N 1
ATOM 572 C CA . SER A 1 78 ? 65.999 37.829 -65.391 1.00 33.35 199 SER A CA 1
ATOM 573 C C . SER A 1 78 ? 65.237 39.002 -64.788 1.00 30.13 199 SER A C 1
ATOM 574 O O . SER A 1 78 ? 65.040 40.025 -65.440 1.00 30.98 199 SER A O 1
ATOM 577 N N . VAL A 1 79 ? 64.813 38.852 -63.538 1.00 26.38 200 VAL A N 1
ATOM 578 C CA . VAL A 1 79 ? 64.090 39.916 -62.853 1.00 22.21 200 VAL A CA 1
ATOM 579 C C . VAL A 1 79 ? 65.065 40.693 -61.975 1.00 21.55 200 VAL A C 1
ATOM 580 O O . VAL A 1 79 ? 65.591 40.161 -60.996 1.00 22.65 200 VAL A O 1
ATOM 584 N N . HIS A 1 80 ? 65.308 41.948 -62.340 1.00 19.16 201 HIS A N 1
ATOM 585 C CA . HIS A 1 80 ? 66.217 42.797 -61.586 1.00 18.99 201 HIS A CA 1
ATOM 586 C C . HIS A 1 80 ? 65.447 43.761 -60.701 1.00 16.15 201 HIS A C 1
ATOM 587 O O . HIS A 1 80 ? 64.437 44.328 -61.116 1.00 16.12 201 HIS A O 1
ATOM 594 N N . GLN A 1 81 ? 65.937 43.937 -59.480 1.00 14.54 202 GLN A N 1
ATOM 595 C CA . GLN A 1 81 ? 65.302 44.822 -58.513 1.00 13.97 202 GLN A CA 1
ATOM 596 C C . GLN A 1 81 ? 65.339 46.277 -58.972 1.00 15.09 202 GLN A C 1
ATOM 597 O O . GLN A 1 81 ? 66.366 46.777 -59.435 1.00 16.92 202 GLN A O 1
ATOM 603 N N . LEU A 1 82 ? 64.206 46.952 -58.826 1.00 13.19 203 LEU A N 1
ATOM 604 C CA . LEU A 1 82 ? 64.069 48.341 -59.239 1.00 14.77 203 LEU A CA 1
ATOM 605 C C . LEU A 1 82 ? 64.707 49.356 -58.296 1.00 14.84 203 LEU A C 1
ATOM 606 O O . LEU A 1 82 ? 65.258 50.365 -58.745 1.00 16.23 203 LEU A O 1
ATOM 611 N N . GLN A 1 83 ? 64.629 49.071 -57.000 1.00 14.64 204 GLN A N 1
ATOM 612 C CA . GLN A 1 83 ? 65.108 49.967 -55.944 1.00 14.78 204 GLN A CA 1
ATOM 613 C C . GLN A 1 83 ? 64.093 51.112 -55.891 1.00 15.77 204 GLN A C 1
ATOM 614 O O . GLN A 1 83 ? 63.185 51.176 -56.720 1.00 16.59 204 GLN A O 1
ATOM 620 N N . GLY A 1 84 ? 64.235 52.015 -54.925 1.00 14.93 205 GLY A N 1
ATOM 621 C CA . GLY A 1 84 ? 63.307 53.135 -54.838 1.00 14.85 205 GLY A CA 1
ATOM 622 C C . GLY A 1 84 ? 62.343 53.107 -53.663 1.00 12.37 205 GLY A C 1
ATOM 623 O O . GLY A 1 84 ? 62.578 52.412 -52.679 1.00 13.64 205 GLY A O 1
ATOM 624 N N . PHE A 1 85 ? 61.248 53.855 -53.784 1.00 14.19 206 PHE A N 1
ATOM 625 C CA . PHE A 1 85 ? 60.242 53.955 -52.729 1.00 14.12 206 PHE A CA 1
ATOM 626 C C . PHE A 1 85 ? 59.189 52.845 -52.824 1.00 15.24 206 PHE A C 1
ATOM 627 O O . PHE A 1 85 ? 59.383 51.849 -53.525 1.00 14.16 206 PHE A O 1
ATOM 635 N N . THR A 1 86 ? 58.071 53.024 -52.125 1.00 15.30 207 THR A N 1
ATOM 636 C CA . THR A 1 86 ? 57.000 52.024 -52.102 1.00 15.46 207 THR A CA 1
ATOM 637 C C . THR A 1 86 ? 55.621 52.665 -52.292 1.00 15.10 207 THR A C 1
ATOM 638 O O . THR A 1 86 ? 54.957 53.019 -51.318 1.00 15.02 207 THR A O 1
ATOM 642 N N . TYR A 1 87 ? 55.200 52.804 -53.547 1.00 14.80 208 TYR A N 1
ATOM 643 C CA . TYR A 1 87 ? 53.903 53.398 -53.889 1.00 15.42 208 TYR A CA 1
ATOM 644 C C . TYR A 1 87 ? 52.908 52.279 -54.181 1.00 13.39 208 TYR A C 1
ATOM 645 O O . TYR A 1 87 ? 52.491 52.082 -55.322 1.00 14.03 208 TYR A O 1
ATOM 654 N N . THR A 1 88 ? 52.517 51.569 -53.131 1.00 12.89 209 THR A N 1
ATOM 655 C CA . THR A 1 88 ? 51.621 50.425 -53.244 1.00 12.31 209 THR A CA 1
ATOM 656 C C . THR A 1 88 ? 50.253 50.707 -53.855 1.00 12.34 209 THR A C 1
ATOM 657 O O . THR A 1 88 ? 49.724 49.883 -54.606 1.00 11.56 209 THR A O 1
ATOM 661 N N . ALA A 1 89 ? 49.672 51.858 -53.530 1.00 12.82 210 ALA A N 1
ATOM 662 C CA . ALA A 1 89 ? 48.359 52.211 -54.073 1.00 13.95 210 ALA A CA 1
ATOM 663 C C . ALA A 1 89 ? 48.437 52.423 -55.581 1.00 14.59 210 ALA A C 1
ATOM 664 O O . ALA A 1 89 ? 47.624 51.886 -56.344 1.00 14.03 210 ALA A O 1
ATOM 666 N N . THR A 1 90 ? 49.408 53.219 -56.014 1.00 14.87 211 THR A N 1
ATOM 667 C CA . THR A 1 90 ? 49.577 53.472 -57.435 1.00 14.90 211 THR A CA 1
ATOM 668 C C . THR A 1 90 ? 49.937 52.175 -58.158 1.00 13.48 211 THR A C 1
ATOM 669 O O . THR A 1 90 ? 49.505 51.954 -59.290 1.00 14.89 211 THR A O 1
ATOM 673 N N . ALA A 1 91 ? 50.710 51.310 -57.503 1.00 13.60 212 ALA A N 1
ATOM 674 C CA . ALA A 1 91 ? 51.088 50.033 -58.112 1.00 12.31 212 ALA A CA 1
ATOM 675 C C . ALA A 1 91 ? 49.835 49.193 -58.355 1.00 12.00 212 ALA A C 1
ATOM 676 O O . ALA A 1 91 ? 49.670 48.609 -59.428 1.00 12.57 212 ALA A O 1
ATOM 678 N N . ILE A 1 92 ? 48.955 49.127 -57.357 1.00 11.77 213 ILE A N 1
ATOM 679 C CA . ILE A 1 92 ? 47.722 48.359 -57.513 1.00 12.79 213 ILE A CA 1
ATOM 680 C C . ILE A 1 92 ? 46.886 48.962 -58.641 1.00 12.72 213 ILE A C 1
ATOM 681 O O . ILE A 1 92 ? 46.294 48.237 -59.442 1.00 12.52 213 ILE A O 1
ATOM 686 N N . GLN A 1 93 ? 46.841 50.288 -58.709 1.00 13.39 214 GLN A N 1
ATOM 687 C CA . GLN A 1 93 ? 46.089 50.959 -59.765 1.00 15.06 214 GLN A CA 1
ATOM 688 C C . GLN A 1 93 ? 46.624 50.556 -61.136 1.00 15.52 214 GLN A C 1
ATOM 689 O O . GLN A 1 93 ? 45.856 50.264 -62.055 1.00 15.82 214 GLN A O 1
ATOM 695 N N . ASN A 1 94 ? 47.945 50.532 -61.270 1.00 13.95 215 ASN A N 1
ATOM 696 C CA . ASN A 1 94 ? 48.552 50.171 -62.538 1.00 15.21 215 ASN A CA 1
ATOM 697 C C . ASN A 1 94 ? 48.230 48.739 -62.944 1.00 14.73 215 ASN A C 1
ATOM 698 O O . ASN A 1 94 ? 48.017 48.462 -64.123 1.00 15.72 215 ASN A O 1
ATOM 703 N N . VAL A 1 95 ? 48.188 47.829 -61.974 1.00 13.41 216 VAL A N 1
ATOM 704 C CA . VAL A 1 95 ? 47.855 46.442 -62.274 1.00 13.04 216 VAL A CA 1
ATOM 705 C C . VAL A 1 95 ? 46.394 46.331 -62.697 1.00 14.59 216 VAL A C 1
ATOM 706 O O . VAL A 1 95 ? 46.070 45.780 -63.754 1.00 13.62 216 VAL A O 1
ATOM 710 N N . VAL A 1 96 ? 45.515 46.872 -61.864 1.00 14.50 217 VAL A N 1
ATOM 711 C CA . VAL A 1 96 ? 44.083 46.798 -62.109 1.00 15.16 217 VAL A CA 1
ATOM 712 C C . VAL A 1 96 ? 43.647 47.413 -63.433 1.00 15.86 217 VAL A C 1
ATOM 713 O O . VAL A 1 96 ? 42.715 46.924 -64.069 1.00 16.04 217 VAL A O 1
ATOM 717 N N . HIS A 1 97 ? 44.329 48.465 -63.866 1.00 15.67 218 HIS A N 1
ATOM 718 C CA . HIS A 1 97 ? 43.943 49.117 -65.106 1.00 18.63 218 HIS A CA 1
ATOM 719 C C . HIS A 1 97 ? 44.738 48.725 -66.342 1.00 19.05 218 HIS A C 1
ATOM 720 O O . HIS A 1 97 ? 44.619 49.362 -67.392 1.00 20.85 218 HIS A O 1
ATOM 727 N N . ARG A 1 98 ? 45.538 47.669 -66.234 1.00 18.14 219 ARG A N 1
ATOM 728 C CA . ARG A 1 98 ? 46.332 47.234 -67.378 1.00 18.40 219 ARG A CA 1
ATOM 729 C C . ARG A 1 98 ? 46.540 45.728 -67.533 1.00 17.48 219 ARG A C 1
ATOM 730 O O . ARG A 1 98 ? 46.193 45.149 -68.561 1.00 16.08 219 ARG A O 1
ATOM 738 N N . LEU A 1 99 ? 47.110 45.093 -66.514 1.00 15.98 220 LEU A N 1
ATOM 739 C CA . LEU A 1 99 ? 47.423 43.670 -66.602 1.00 14.85 220 LEU A CA 1
ATOM 740 C C . LEU A 1 99 ? 46.283 42.684 -66.856 1.00 15.45 220 LEU A C 1
ATOM 741 O O . LEU A 1 99 ? 46.533 41.569 -67.310 1.00 14.04 220 LEU A O 1
ATOM 746 N N . PHE A 1 100 ? 45.045 43.082 -66.575 1.00 13.78 221 PHE A N 1
ATOM 747 C CA . PHE A 1 100 ? 43.911 42.195 -66.796 1.00 15.48 221 PHE A CA 1
ATOM 748 C C . PHE A 1 100 ? 43.170 42.507 -68.095 1.00 15.62 221 PHE A C 1
ATOM 749 O O . PHE A 1 100 ? 42.079 41.989 -68.335 1.00 16.46 221 PHE A O 1
ATOM 757 N N . HIS A 1 101 ? 43.758 43.357 -68.931 1.00 16.02 222 HIS A N 1
ATOM 758 C CA . HIS A 1 101 ? 43.139 43.693 -70.214 1.00 18.66 222 HIS A CA 1
ATOM 759 C C . HIS A 1 101 ? 43.225 42.468 -71.117 1.00 19.53 222 HIS A C 1
ATOM 760 O O . HIS A 1 101 ? 44.139 41.653 -70.991 1.00 18.76 222 HIS A O 1
ATOM 767 N N . ALA A 1 102 ? 42.269 42.336 -72.029 1.00 20.87 223 ALA A N 1
ATOM 768 C CA . ALA A 1 102 ? 42.264 41.210 -72.949 1.00 21.51 223 ALA A CA 1
ATOM 769 C C . ALA A 1 102 ? 43.524 41.273 -73.807 1.00 21.34 223 ALA A C 1
ATOM 770 O O . ALA A 1 102 ? 44.073 40.244 -74.194 1.00 21.90 223 ALA A O 1
ATOM 772 N N . SER A 1 103 ? 43.982 42.490 -74.091 1.00 22.42 224 SER A N 1
ATOM 773 C CA . SER A 1 103 ? 45.171 42.698 -74.914 1.00 22.05 224 SER A CA 1
ATOM 774 C C . SER A 1 103 ? 46.457 42.205 -74.256 1.00 22.46 224 SER A C 1
ATOM 775 O O . SER A 1 103 ? 47.485 42.064 -74.918 1.00 22.84 224 SER A O 1
ATOM 778 N N . TYR A 1 104 ? 46.400 41.962 -72.951 1.00 20.68 225 TYR A N 1
ATOM 779 C CA . TYR A 1 104 ? 47.558 41.476 -72.208 1.00 19.09 225 TYR A CA 1
ATOM 780 C C . TYR A 1 104 ? 47.511 39.964 -72.040 1.00 18.36 225 TYR A C 1
ATOM 781 O O . TYR A 1 104 ? 48.380 39.372 -71.394 1.00 17.68 225 TYR A O 1
ATOM 790 N N . GLY A 1 105 ? 46.484 39.346 -72.613 1.00 17.71 226 GLY A N 1
ATOM 791 C CA . GLY A 1 105 ? 46.338 37.905 -72.521 1.00 17.29 226 GLY A CA 1
ATOM 792 C C . GLY A 1 105 ? 45.346 37.428 -71.475 1.00 16.39 226 GLY A C 1
ATOM 793 O O . GLY A 1 105 ? 45.132 36.227 -71.332 1.00 17.35 226 GLY A O 1
ATOM 794 N N . ALA A 1 106 ? 44.738 38.356 -70.740 1.00 18.03 227 ALA A N 1
ATOM 795 C CA . ALA A 1 106 ? 43.765 37.990 -69.715 1.00 17.54 227 ALA A CA 1
ATOM 796 C C . ALA A 1 106 ? 42.508 37.384 -70.339 1.00 18.48 227 ALA A C 1
ATOM 797 O O . ALA A 1 106 ? 42.116 37.746 -71.452 1.00 19.06 227 ALA A O 1
ATOM 799 N N . ARG A 1 107 ? 41.878 36.467 -69.612 1.00 17.43 228 ARG A N 1
ATOM 800 C CA . ARG A 1 107 ? 40.672 35.800 -70.089 1.00 18.14 228 ARG A CA 1
ATOM 801 C C . ARG A 1 107 ? 39.422 36.316 -69.386 1.00 19.30 228 ARG A C 1
ATOM 802 O O . ARG A 1 107 ? 39.383 36.425 -68.162 1.00 18.33 228 ARG A O 1
ATOM 810 N N . ARG A 1 108 ? 38.399 36.626 -70.174 1.00 21.68 229 ARG A N 1
ATOM 811 C CA . ARG A 1 108 ? 37.151 37.152 -69.645 1.00 22.11 229 ARG A CA 1
ATOM 812 C C . ARG A 1 108 ? 36.526 36.261 -68.573 1.00 21.69 229 ARG A C 1
ATOM 813 O O . ARG A 1 108 ? 36.104 36.743 -67.522 1.00 21.77 229 ARG A O 1
ATOM 821 N N . ASP A 1 109 ? 36.487 34.958 -68.826 1.00 21.73 230 ASP A N 1
ATOM 822 C CA . ASP A 1 109 ? 35.869 34.034 -67.885 1.00 22.81 230 ASP A CA 1
ATOM 823 C C . ASP A 1 109 ? 36.767 33.552 -66.741 1.00 20.05 230 ASP A C 1
ATOM 824 O O . ASP A 1 109 ? 36.331 32.763 -65.907 1.00 20.67 230 ASP A O 1
ATOM 829 N N . ALA A 1 110 ? 38.009 34.026 -66.686 1.00 17.75 231 ALA A N 1
ATOM 830 C CA . ALA A 1 110 ? 38.913 33.606 -65.619 1.00 15.46 231 ALA A CA 1
ATOM 831 C C . ALA A 1 110 ? 38.753 34.427 -64.349 1.00 15.06 231 ALA A C 1
ATOM 832 O O . ALA A 1 110 ? 38.394 35.606 -64.394 1.00 16.95 231 ALA A O 1
ATOM 834 N N . ALA A 1 111 ? 39.016 33.794 -63.213 1.00 14.35 232 ALA A N 1
ATOM 835 C CA . ALA A 1 111 ? 38.965 34.499 -61.940 1.00 13.71 232 ALA A CA 1
ATOM 836 C C . ALA A 1 111 ? 40.203 35.393 -61.985 1.00 14.10 232 ALA A C 1
ATOM 837 O O . ALA A 1 111 ? 41.254 34.971 -62.465 1.00 14.88 232 ALA A O 1
ATOM 839 N N . LYS A 1 112 ? 40.075 36.622 -61.496 1.00 13.05 233 LYS A N 1
ATOM 840 C CA . LYS A 1 112 ? 41.192 37.562 -61.493 1.00 12.44 233 LYS A CA 1
ATOM 841 C C . LYS A 1 112 ? 41.718 37.637 -60.065 1.00 11.99 233 LYS A C 1
ATOM 842 O O . LYS A 1 112 ? 40.974 37.971 -59.141 1.00 12.06 233 LYS A O 1
ATOM 848 N N . ILE A 1 113 ? 43.000 37.322 -59.897 1.00 10.40 234 ILE A N 1
ATOM 849 C CA . ILE A 1 113 ? 43.630 37.295 -58.586 1.00 11.12 234 ILE A CA 1
ATOM 850 C C . ILE A 1 113 ? 44.893 38.144 -58.549 1.00 10.51 234 ILE A C 1
ATOM 851 O O . ILE A 1 113 ? 45.674 38.151 -59.499 1.00 11.21 234 ILE A O 1
ATOM 856 N N . LEU A 1 114 ? 45.081 38.877 -57.453 1.00 9.11 235 LEU A N 1
ATOM 857 C CA . LEU A 1 114 ? 46.258 39.726 -57.277 1.00 9.35 235 LEU A CA 1
ATOM 858 C C . LEU A 1 114 ? 46.920 39.366 -55.953 1.00 9.47 235 LEU A C 1
ATOM 859 O O . LEU A 1 114 ? 46.263 39.346 -54.915 1.00 11.90 235 LEU A O 1
ATOM 864 N N . ILE A 1 115 ? 48.214 39.062 -56.002 1.00 8.84 236 ILE A N 1
ATOM 865 C CA . ILE A 1 115 ? 48.976 38.729 -54.803 1.00 10.13 236 ILE A CA 1
ATOM 866 C C . ILE A 1 115 ? 50.028 39.817 -54.647 1.00 10.36 236 ILE A C 1
ATOM 867 O O . ILE A 1 115 ? 50.900 39.97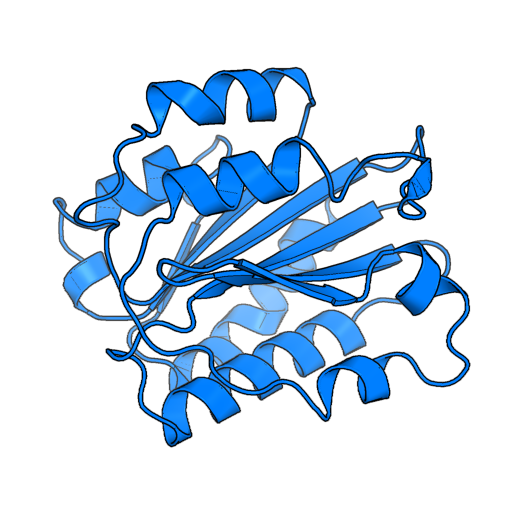4 -55.501 1.00 10.79 236 ILE A O 1
ATOM 872 N N . VAL A 1 116 ? 49.925 40.578 -53.564 1.00 10.05 237 VAL A N 1
ATOM 873 C CA . VAL A 1 116 ? 50.847 41.677 -53.306 1.00 10.51 237 VAL A CA 1
ATOM 874 C C . VAL A 1 116 ? 51.839 41.309 -52.221 1.00 10.27 237 VAL A C 1
ATOM 875 O O . VAL A 1 116 ? 51.441 40.861 -51.149 1.00 11.75 237 VAL A O 1
ATOM 879 N N . ILE A 1 117 ? 53.127 41.480 -52.499 1.00 9.63 238 ILE A N 1
ATOM 880 C CA . ILE A 1 117 ? 54.156 41.182 -51.504 1.00 10.19 238 ILE A CA 1
ATOM 881 C C . ILE A 1 117 ? 54.892 42.488 -51.207 1.00 10.81 238 ILE A C 1
ATOM 882 O O . ILE A 1 117 ? 55.415 43.134 -52.115 1.00 11.43 238 ILE A O 1
ATOM 887 N N . THR A 1 118 ? 54.918 42.885 -49.939 1.00 11.97 239 THR A N 1
ATOM 888 C CA . THR A 1 118 ? 55.584 44.121 -49.558 1.00 12.96 239 THR A CA 1
ATOM 889 C C . THR A 1 118 ? 56.265 44.004 -48.205 1.00 12.69 239 THR A C 1
ATOM 890 O O . THR A 1 118 ? 55.851 43.211 -47.361 1.00 12.91 239 THR A O 1
ATOM 894 N N . ASP A 1 119 ? 57.323 44.788 -48.008 1.00 13.35 240 ASP A N 1
ATOM 895 C CA . ASP A 1 119 ? 58.053 44.774 -46.743 1.00 14.41 240 ASP A CA 1
ATOM 896 C C . ASP A 1 119 ? 57.738 46.031 -45.938 1.00 15.46 240 ASP A C 1
ATOM 897 O O . ASP A 1 119 ? 58.392 46.313 -44.931 1.00 17.03 240 ASP A O 1
ATOM 902 N N . GLY A 1 120 ? 56.747 46.797 -46.376 1.00 15.85 241 GLY A N 1
ATOM 903 C CA . GLY A 1 120 ? 56.422 48.006 -45.640 1.00 16.89 241 GLY A CA 1
ATOM 904 C C . GLY A 1 120 ? 55.178 48.723 -46.112 1.00 16.87 241 GLY A C 1
ATOM 905 O O . GLY A 1 120 ? 54.602 48.384 -47.145 1.00 17.18 241 GLY A O 1
ATOM 906 N N . LYS A 1 121 ? 54.767 49.727 -45.347 1.00 17.51 242 LYS A N 1
ATOM 907 C CA . LYS A 1 121 ? 53.585 50.498 -45.690 1.00 18.79 242 LYS A CA 1
ATOM 908 C C . LYS A 1 121 ? 53.916 51.465 -46.819 1.00 17.54 242 LYS A C 1
ATOM 909 O O . LYS A 1 121 ? 55.078 51.835 -47.007 1.00 17.88 242 LYS A O 1
ATOM 915 N N . LYS A 1 122 ? 52.909 51.859 -47.591 1.00 17.12 243 LYS A N 1
ATOM 916 C CA . LYS A 1 122 ? 53.156 52.793 -48.676 1.00 17.04 243 LYS A CA 1
ATOM 917 C C . LYS A 1 122 ? 53.476 54.152 -48.064 1.00 18.89 243 LYS A C 1
ATOM 918 O O . LYS A 1 122 ? 52.869 54.555 -47.071 1.00 20.29 243 LYS A O 1
ATOM 924 N N . GLU A 1 123 ? 54.450 54.841 -48.639 1.00 20.49 244 GLU A N 1
ATOM 925 C CA . GLU A 1 123 ? 54.838 56.160 -48.145 1.00 21.59 244 GLU A CA 1
ATOM 926 C C . GLU A 1 123 ? 55.095 57.065 -49.341 1.00 21.63 244 GLU A C 1
ATOM 927 O O . GLU A 1 123 ? 55.761 56.666 -50.295 1.00 21.26 244 GLU A O 1
ATOM 933 N N . GLY A 1 124 ? 54.554 58.276 -49.289 1.00 21.96 245 GLY A N 1
ATOM 934 C CA . GLY A 1 124 ? 54.755 59.224 -50.369 1.00 22.46 245 GLY A CA 1
ATOM 935 C C . GLY A 1 124 ? 53.905 58.997 -51.604 1.00 22.16 245 GLY A C 1
ATOM 936 O O . GLY A 1 124 ? 54.022 59.729 -52.585 1.00 22.77 245 GLY A O 1
ATOM 937 N N . ASP A 1 125 ? 53.053 57.979 -51.566 1.00 21.06 246 ASP A N 1
ATOM 938 C CA . ASP A 1 125 ? 52.180 57.677 -52.694 1.00 21.33 246 ASP A CA 1
ATOM 939 C C . ASP A 1 125 ? 51.101 58.756 -52.764 1.00 22.06 246 ASP A C 1
ATOM 940 O O . ASP A 1 125 ? 50.417 59.012 -51.773 1.00 22.43 246 ASP A O 1
ATOM 945 N N . SER A 1 126 ? 50.945 59.377 -53.929 1.00 24.02 247 SER A N 1
ATOM 946 C CA . SER A 1 126 ? 49.943 60.426 -54.101 1.00 26.49 247 SER A CA 1
ATOM 947 C C . SER A 1 126 ? 48.527 59.854 -54.113 1.00 26.05 247 SER A C 1
ATOM 948 O O . SER A 1 126 ? 47.550 60.599 -54.056 1.00 26.23 247 SER A O 1
ATOM 951 N N . LEU A 1 127 ? 48.414 58.531 -54.190 1.00 24.46 248 LEU A N 1
ATOM 952 C CA . LEU A 1 127 ? 47.104 57.894 -54.199 1.00 23.91 248 LEU A CA 1
ATOM 953 C C . LEU A 1 127 ? 46.813 57.172 -52.892 1.00 23.60 248 LEU A C 1
ATOM 954 O O . LEU A 1 127 ? 47.718 56.639 -52.243 1.00 23.32 248 LEU A O 1
ATOM 959 N N . ASP A 1 128 ? 45.540 57.166 -52.511 1.00 22.83 249 ASP A N 1
ATOM 960 C CA . ASP A 1 128 ? 45.092 56.505 -51.292 1.00 23.92 249 ASP A CA 1
ATOM 961 C C . ASP A 1 128 ? 44.462 55.178 -51.698 1.00 22.11 249 ASP A C 1
ATOM 962 O O . ASP A 1 128 ? 44.054 55.007 -52.847 1.00 23.40 249 ASP A O 1
ATOM 967 N N . TYR A 1 129 ? 44.383 54.240 -50.762 1.00 22.14 250 TYR A N 1
ATOM 968 C CA . TYR A 1 129 ? 43.785 52.948 -51.068 1.00 20.60 250 TYR A CA 1
ATOM 969 C C . TYR A 1 129 ? 42.319 53.110 -51.438 1.00 21.69 250 TYR A C 1
ATOM 970 O O . TYR A 1 129 ? 41.798 52.375 -52.278 1.00 20.62 250 TYR A O 1
ATOM 979 N N . LYS A 1 130 ? 41.649 54.080 -50.824 1.00 22.08 251 LYS A N 1
ATOM 980 C CA . LYS A 1 130 ? 40.240 54.298 -51.126 1.00 22.65 251 LYS A CA 1
ATOM 981 C C . LYS A 1 130 ? 40.062 54.831 -52.546 1.00 21.83 251 LYS A C 1
ATOM 982 O O . LYS A 1 130 ? 38.943 54.902 -53.051 1.00 22.35 251 LYS A O 1
ATOM 988 N N . ASP A 1 131 ? 41.168 55.197 -53.188 1.00 22.07 252 ASP A N 1
ATOM 989 C CA . ASP A 1 131 ? 41.116 55.708 -54.554 1.00 22.83 252 ASP A CA 1
ATOM 990 C C . ASP A 1 131 ? 41.304 54.595 -55.579 1.00 21.35 252 ASP A C 1
ATOM 991 O O . ASP A 1 131 ? 40.974 54.763 -56.755 1.00 20.33 252 ASP A O 1
ATOM 996 N N . VAL A 1 132 ? 41.834 53.459 -55.138 1.00 19.10 253 VAL A N 1
ATOM 997 C CA . VAL A 1 132 ? 42.091 52.360 -56.061 1.00 18.09 253 VAL A CA 1
ATOM 998 C C . VAL A 1 132 ? 41.374 51.049 -55.765 1.00 17.76 253 VAL A C 1
ATOM 999 O O . VAL A 1 132 ? 41.041 50.303 -56.683 1.00 18.27 253 VAL A O 1
ATOM 1003 N N . ILE A 1 133 ? 41.133 50.769 -54.489 1.00 15.46 254 ILE A N 1
ATOM 1004 C CA . ILE A 1 133 ? 40.486 49.523 -54.094 1.00 15.12 254 ILE A CA 1
ATOM 1005 C C . ILE A 1 133 ? 39.028 49.371 -54.542 1.00 15.26 254 ILE A C 1
ATOM 1006 O O . ILE A 1 133 ? 38.617 48.285 -54.943 1.00 14.70 254 ILE A O 1
ATOM 1011 N N . PRO A 1 134 ? 38.227 50.447 -54.475 1.00 14.80 255 PRO A N 1
ATOM 1012 C CA . PRO A 1 134 ? 36.833 50.304 -54.909 1.00 15.58 255 PRO A CA 1
ATOM 1013 C C . PRO A 1 134 ? 36.722 49.766 -56.335 1.00 14.69 255 PRO A C 1
ATOM 1014 O O . PRO A 1 134 ? 35.858 48.934 -56.625 1.00 14.82 255 PRO A O 1
ATOM 1018 N N . MET A 1 135 ? 37.591 50.234 -57.224 1.00 16.09 256 MET A N 1
ATOM 1019 C CA . MET A 1 135 ? 37.557 49.758 -58.605 1.00 17.62 256 MET A CA 1
ATOM 1020 C C . MET A 1 135 ? 38.013 48.307 -58.681 1.00 16.40 256 MET A C 1
ATOM 1021 O O . MET A 1 135 ? 37.482 47.529 -59.472 1.00 15.10 256 MET A O 1
ATOM 1026 N N . ALA A 1 136 ? 38.992 47.938 -57.858 1.00 14.23 257 ALA A N 1
ATOM 1027 C CA . ALA A 1 136 ? 39.454 46.558 -57.852 1.00 14.64 257 ALA A CA 1
ATOM 1028 C C . ALA A 1 136 ? 38.287 45.657 -57.427 1.00 13.82 257 ALA A C 1
ATOM 1029 O O . ALA A 1 136 ? 38.111 44.570 -57.972 1.00 13.88 257 ALA A O 1
ATOM 1031 N N . ASP A 1 137 ? 37.490 46.112 -56.459 1.00 13.05 258 ASP A N 1
ATOM 1032 C CA . ASP A 1 137 ? 36.342 45.339 -56.000 1.00 13.99 258 ASP A CA 1
ATOM 1033 C C . ASP A 1 137 ? 35.300 45.236 -57.111 1.00 15.18 258 ASP A C 1
ATOM 1034 O O . ASP A 1 137 ? 34.682 44.187 -57.300 1.00 15.11 258 ASP A O 1
ATOM 1039 N N . ALA A 1 138 ? 35.102 46.327 -57.844 1.00 15.37 259 ALA A N 1
ATOM 1040 C CA . ALA A 1 138 ? 34.124 46.338 -58.932 1.00 16.16 259 ALA A CA 1
ATOM 1041 C C . ALA A 1 138 ? 34.499 45.323 -60.008 1.00 16.30 259 ALA A C 1
ATOM 1042 O O . ALA A 1 138 ? 33.630 44.694 -60.609 1.00 16.07 259 ALA A O 1
ATOM 1044 N N . ALA A 1 139 ? 35.799 45.167 -60.236 1.00 16.28 260 ALA A N 1
ATOM 1045 C CA . ALA A 1 139 ? 36.305 44.235 -61.240 1.00 15.94 260 ALA A CA 1
ATOM 1046 C C . ALA A 1 139 ? 36.344 42.803 -60.713 1.00 15.64 260 ALA A C 1
ATOM 1047 O O . ALA A 1 139 ? 36.680 41.874 -61.446 1.00 15.52 260 ALA A O 1
ATOM 1049 N N . GLY A 1 140 ? 36.011 42.632 -59.438 1.00 15.47 261 GLY A N 1
ATOM 1050 C CA . GLY A 1 140 ? 36.004 41.311 -58.842 1.00 15.05 261 GLY A CA 1
ATOM 1051 C C . GLY A 1 140 ? 37.389 40.727 -58.667 1.00 14.14 261 GLY A C 1
ATOM 1052 O O . GLY A 1 140 ? 37.555 39.508 -58.653 1.00 16.11 261 GLY A O 1
ATOM 1053 N N . ILE A 1 141 ? 38.384 41.590 -58.524 1.00 12.77 262 ILE A N 1
ATOM 1054 C CA . ILE A 1 141 ? 39.758 41.124 -58.352 1.00 12.18 262 ILE A CA 1
ATOM 1055 C C . ILE A 1 141 ? 39.985 40.691 -56.904 1.00 13.27 262 ILE A C 1
ATOM 1056 O O . ILE A 1 141 ? 39.875 41.498 -55.978 1.00 13.27 262 ILE A O 1
ATOM 1061 N N . ILE A 1 142 ? 40.280 39.406 -56.723 1.00 11.12 263 ILE A N 1
ATOM 1062 C CA . ILE A 1 142 ? 40.532 38.838 -55.403 1.00 11.03 263 ILE A CA 1
ATOM 1063 C C . ILE A 1 142 ? 41.969 39.157 -55.041 1.00 10.84 263 ILE A C 1
ATOM 1064 O O . ILE A 1 142 ? 42.899 38.775 -55.751 1.00 11.57 263 ILE A O 1
ATOM 1069 N N . ARG A 1 143 ? 42.140 39.858 -53.926 1.00 10.05 264 ARG A N 1
ATOM 1070 C CA . ARG A 1 143 ? 43.454 40.306 -53.498 1.00 10.49 264 ARG A CA 1
ATOM 1071 C C . ARG A 1 143 ? 44.013 39.684 -52.233 1.00 10.46 264 ARG A C 1
ATOM 1072 O O . ARG A 1 143 ? 43.328 39.597 -51.211 1.00 11.62 264 ARG A O 1
ATOM 1080 N N . TYR A 1 144 ? 45.268 39.251 -52.318 1.00 9.64 265 TYR A N 1
ATOM 1081 C CA . TYR A 1 144 ? 45.984 38.695 -51.176 1.00 10.42 265 TYR A CA 1
ATOM 1082 C C . TYR A 1 144 ? 47.096 39.672 -50.841 1.00 10.23 265 TYR A C 1
ATOM 1083 O O . TYR A 1 144 ? 47.769 40.196 -51.731 1.00 11.78 265 TYR A O 1
ATOM 1092 N N . ALA A 1 145 ? 47.278 39.936 -49.556 1.00 11.16 266 ALA A N 1
ATOM 1093 C CA . ALA A 1 145 ? 48.333 40.841 -49.128 1.00 11.26 266 ALA A CA 1
ATOM 1094 C C . ALA A 1 145 ? 49.293 40.070 -48.237 1.00 12.74 266 ALA A C 1
ATOM 1095 O O . ALA A 1 145 ? 48.888 39.464 -47.244 1.00 13.98 266 ALA A O 1
ATOM 1097 N N . ILE A 1 146 ? 50.563 40.080 -48.619 1.00 11.47 267 ILE A N 1
ATOM 1098 C CA . ILE A 1 146 ? 51.608 39.397 -47.874 1.00 12.43 267 ILE A CA 1
ATOM 1099 C C . ILE A 1 146 ? 52.548 40.472 -47.339 1.00 12.66 267 ILE A C 1
ATOM 1100 O O . ILE A 1 146 ? 53.226 41.152 -48.106 1.00 12.93 267 ILE A O 1
ATOM 1105 N N . GLY A 1 147 ? 52.555 40.642 -46.021 1.00 13.35 268 GLY A N 1
ATOM 1106 C CA . GLY A 1 147 ? 53.413 41.640 -45.403 1.00 13.64 268 GLY A CA 1
ATOM 1107 C C . GLY A 1 147 ? 54.611 40.964 -44.771 1.00 14.32 268 GLY A C 1
ATOM 1108 O O . GLY A 1 147 ? 54.454 40.084 -43.930 1.00 16.74 268 GLY A O 1
ATOM 1109 N N . VAL A 1 148 ? 55.809 41.376 -45.175 1.00 14.09 269 VAL A N 1
ATOM 1110 C CA . VAL A 1 148 ? 57.047 40.780 -44.667 1.00 16.53 269 VAL A CA 1
ATOM 1111 C C . VAL A 1 148 ? 57.768 41.724 -43.710 1.00 19.12 269 VAL A C 1
ATOM 1112 O O . VAL A 1 148 ? 58.213 42.801 -44.106 1.00 18.79 269 VAL A O 1
ATOM 1116 N N . GLY A 1 149 ? 57.896 41.308 -42.453 1.00 21.42 270 GLY A N 1
ATOM 1117 C CA . GLY A 1 149 ? 58.561 42.137 -41.460 1.00 25.35 270 GLY A CA 1
ATOM 1118 C C . GLY A 1 149 ? 57.801 42.173 -40.148 1.00 27.40 270 GLY A C 1
ATOM 1119 O O . GLY A 1 149 ? 56.573 42.117 -40.133 1.00 28.16 270 GLY A O 1
ATOM 1120 N N . LEU A 1 150 ? 58.533 42.272 -39.041 1.00 32.33 271 LEU A N 1
ATOM 1121 C CA . LEU A 1 150 ? 57.931 42.302 -37.708 1.00 35.05 271 LEU A CA 1
ATOM 1122 C C . LEU A 1 150 ? 57.012 43.500 -37.488 1.00 36.13 271 LEU A C 1
ATOM 1123 O O . LEU A 1 150 ? 56.152 43.479 -36.605 1.00 37.24 271 LEU A O 1
ATOM 1128 N N . ALA A 1 151 ? 57.196 44.542 -38.292 1.00 36.75 272 ALA A N 1
ATOM 1129 C CA . ALA A 1 151 ? 56.376 45.740 -38.178 1.00 37.45 272 ALA A CA 1
ATOM 1130 C C . ALA A 1 151 ? 54.912 45.429 -38.472 1.00 38.31 272 ALA A C 1
ATOM 1131 O O . ALA A 1 151 ? 54.013 46.110 -37.980 1.00 38.56 272 ALA A O 1
ATOM 1133 N N . PHE A 1 152 ? 54.673 44.398 -39.277 1.00 37.70 273 PHE A N 1
ATOM 1134 C CA . PHE A 1 152 ? 53.311 44.016 -39.624 1.00 37.81 273 PHE A CA 1
ATOM 1135 C C . PHE A 1 152 ? 52.609 43.265 -38.495 1.00 40.44 273 PHE A C 1
ATOM 1136 O O . PHE A 1 152 ? 51.558 42.656 -38.698 1.00 41.15 273 PHE A O 1
ATOM 1144 N N . GLN A 1 153 ? 53.192 43.321 -37.303 1.00 43.78 274 GLN A N 1
ATOM 1145 C CA . GLN A 1 153 ? 52.621 42.662 -36.133 1.00 46.95 274 GLN A CA 1
ATOM 11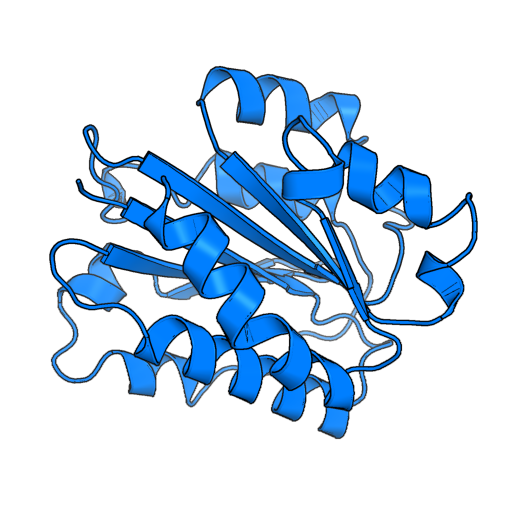46 C C . GLN A 1 153 ? 51.842 43.664 -35.287 1.00 48.29 274 GLN A C 1
ATOM 1147 O O . GLN A 1 153 ? 51.069 43.282 -34.407 1.00 48.33 274 GLN A O 1
ATOM 1153 N N . ASN A 1 154 ? 52.048 44.947 -35.564 1.00 49.74 275 ASN A N 1
ATOM 1154 C CA . ASN A 1 154 ? 51.375 46.010 -34.828 1.00 51.48 275 ASN A CA 1
ATOM 1155 C C . ASN A 1 154 ? 50.017 46.335 -35.444 1.00 52.04 275 ASN A C 1
ATOM 1156 O O . ASN A 1 154 ? 49.329 45.451 -35.954 1.00 53.17 275 ASN A O 1
ATOM 1161 N N . ARG A 1 155 ? 49.633 47.607 -35.391 1.00 51.93 276 ARG A N 1
ATOM 1162 C CA . ARG A 1 155 ? 48.357 48.043 -35.944 1.00 51.49 276 ARG A CA 1
ATOM 1163 C C . ARG A 1 155 ? 48.573 48.958 -37.144 1.00 50.64 276 ARG A C 1
ATOM 1164 O O . ARG A 1 155 ? 47.879 48.846 -38.156 1.00 50.09 276 ARG A O 1
ATOM 1172 N N . ASN A 1 156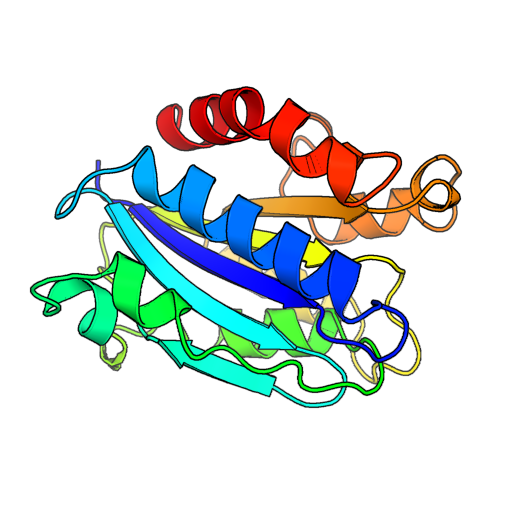 ? 49.540 49.862 -37.024 1.00 49.61 277 ASN A N 1
ATOM 1173 C CA . ASN A 1 156 ? 49.849 50.807 -38.091 1.00 49.07 277 ASN A CA 1
ATOM 1174 C C . ASN A 1 156 ? 50.115 50.116 -39.424 1.00 47.43 277 ASN A C 1
ATOM 1175 O O . ASN A 1 156 ? 49.697 50.601 -40.475 1.00 47.69 277 ASN A O 1
ATOM 1180 N N . SER A 1 157 ? 50.806 48.982 -39.379 1.00 45.06 278 SER A N 1
ATOM 1181 C CA . SER A 1 157 ? 51.121 48.242 -40.595 1.00 43.08 278 SER A CA 1
ATOM 1182 C C . SER A 1 157 ? 50.089 47.158 -40.889 1.00 41.74 278 SER A C 1
ATOM 1183 O O . SER A 1 157 ? 49.930 46.739 -42.034 1.00 41.96 278 SER A O 1
ATOM 1186 N N . TRP A 1 158 ? 49.388 46.712 -39.851 1.00 40.29 279 TRP A N 1
ATOM 1187 C CA . TRP A 1 158 ? 48.373 45.675 -39.998 1.00 39.12 279 TRP A CA 1
ATOM 1188 C C . TRP A 1 158 ? 47.212 46.184 -40.851 1.00 36.08 279 TRP A C 1
ATOM 1189 O O . TRP A 1 158 ? 46.751 45.498 -41.766 1.00 34.08 279 TRP A O 1
ATOM 1200 N N . LYS A 1 159 ? 46.747 47.391 -40.540 1.00 32.67 280 LYS A N 1
ATOM 1201 C CA . LYS A 1 159 ? 45.640 48.014 -41.260 1.00 29.57 280 LYS A CA 1
ATOM 1202 C C . LYS A 1 159 ? 45.966 48.140 -42.743 1.00 26.67 280 LYS A C 1
ATOM 1203 O O . LYS A 1 159 ? 45.075 48.142 -43.592 1.00 24.86 280 LYS A O 1
ATOM 1209 N N . GLU A 1 160 ? 47.257 48.248 -43.033 1.00 23.76 281 GLU A N 1
ATOM 1210 C CA . GLU A 1 160 ? 47.759 48.371 -44.394 1.00 21.99 281 GLU A CA 1
ATOM 1211 C C . GLU A 1 160 ? 47.395 47.120 -45.193 1.00 19.29 281 GLU A C 1
ATOM 1212 O O . GLU A 1 160 ? 46.924 47.202 -46.331 1.00 16.80 281 GLU A O 1
ATOM 1218 N N . LEU A 1 161 ? 47.615 45.961 -44.584 1.00 17.76 282 LEU A N 1
ATOM 1219 C CA . LEU A 1 161 ? 47.312 44.689 -45.231 1.00 16.20 282 LEU A CA 1
ATOM 1220 C C . LEU A 1 161 ? 45.805 44.548 -45.414 1.00 16.14 282 LEU A C 1
ATOM 1221 O O . LEU A 1 161 ? 45.338 44.037 -46.433 1.00 15.99 282 LEU A O 1
ATOM 1226 N N . ASN A 1 162 ? 45.041 45.009 -44.428 1.00 16.75 283 ASN A N 1
ATOM 1227 C CA . ASN A 1 162 ? 43.589 44.942 -44.524 1.00 17.97 283 ASN A CA 1
ATOM 1228 C C . ASN A 1 162 ? 43.070 45.840 -45.638 1.00 17.86 283 ASN A C 1
ATOM 1229 O O . ASN A 1 162 ? 42.107 45.490 -46.315 1.00 18.01 283 ASN A O 1
ATOM 1234 N N . ASP A 1 163 ? 43.692 47.000 -45.829 1.00 16.39 284 ASP A N 1
ATOM 1235 C CA . ASP A 1 163 ? 43.248 47.904 -46.886 1.00 16.30 284 ASP A CA 1
ATOM 1236 C C . ASP A 1 163 ? 43.531 47.329 -48.265 1.00 15.35 284 ASP A C 1
ATOM 1237 O O . ASP A 1 163 ? 42.812 47.612 -49.218 1.00 16.63 284 ASP A O 1
ATOM 1242 N N . ILE A 1 164 ? 44.578 46.519 -48.368 1.00 14.10 285 ILE A N 1
ATOM 1243 C CA . ILE A 1 164 ? 44.948 45.916 -49.648 1.00 14.20 285 ILE A CA 1
ATOM 1244 C C . ILE A 1 164 ? 44.166 44.645 -49.975 1.00 14.15 285 ILE A C 1
ATOM 1245 O O . ILE A 1 164 ? 43.669 44.481 -51.087 1.00 15.26 285 ILE A O 1
ATOM 1250 N N . ALA A 1 165 ? 44.061 43.754 -48.997 1.00 13.77 286 ALA A N 1
ATOM 1251 C CA . ALA A 1 165 ? 43.406 42.465 -49.191 1.00 12.78 286 ALA A CA 1
ATOM 1252 C C . ALA A 1 165 ? 41.891 42.438 -49.301 1.00 14.10 286 ALA A C 1
ATOM 1253 O O . ALA A 1 165 ? 41.191 43.309 -48.780 1.00 13.83 286 ALA A O 1
ATOM 1255 N N . SER A 1 166 ? 41.392 41.411 -49.983 1.00 13.32 287 SER A N 1
ATOM 1256 C CA . SER A 1 166 ? 39.953 41.222 -50.131 1.00 14.18 287 SER A CA 1
ATOM 1257 C C . SER A 1 166 ? 39.406 40.730 -48.798 1.00 16.28 287 SER A C 1
ATOM 1258 O O . SER A 1 166 ? 40.158 40.278 -47.934 1.00 14.96 287 SER A O 1
ATOM 1261 N N . LYS A 1 167 ? 38.092 40.832 -48.633 1.00 17.38 288 LYS A N 1
ATOM 1262 C CA . LYS A 1 167 ? 37.424 40.379 -47.417 1.00 21.06 288 LYS A CA 1
ATOM 1263 C C . LYS A 1 167 ? 36.874 38.979 -47.677 1.00 20.05 288 LYS A C 1
ATOM 1264 O O . LYS A 1 167 ? 36.529 38.656 -48.812 1.00 21.98 288 LYS A O 1
ATOM 1270 N N . PRO A 1 168 ? 36.827 38.117 -46.645 1.00 20.68 289 PRO A N 1
ATOM 1271 C CA . PRO A 1 168 ? 37.251 38.372 -45.264 1.00 19.76 289 PRO A CA 1
ATOM 1272 C C . PRO A 1 168 ? 38.757 38.599 -45.229 1.00 18.92 289 PRO A C 1
ATOM 1273 O O . PRO A 1 168 ? 39.515 37.865 -45.860 1.00 16.92 289 PRO A O 1
ATOM 1277 N N . SER A 1 169 ? 39.179 39.614 -44.486 1.00 19.38 290 SER A N 1
ATOM 1278 C CA . SER A 1 169 ? 40.591 39.962 -44.378 1.00 18.89 290 SER A CA 1
ATOM 1279 C C . SER A 1 169 ? 41.518 38.835 -43.936 1.00 18.85 290 SER A C 1
ATOM 1280 O O . SER A 1 169 ? 42.563 38.613 -44.545 1.00 16.55 290 SER A O 1
ATOM 1283 N N . GLN A 1 170 ? 41.147 38.130 -42.874 1.00 18.54 291 GLN A N 1
ATOM 1284 C CA . GLN A 1 170 ? 41.978 37.050 -42.360 1.00 21.37 291 GLN A CA 1
ATOM 1285 C C . GLN A 1 170 ? 42.344 36.009 -43.410 1.00 20.16 291 GLN A C 1
ATOM 1286 O O . GLN A 1 170 ? 43.491 35.568 -43.473 1.00 19.86 291 GLN A O 1
ATOM 1292 N N . GLU A 1 171 ? 41.366 35.634 -44.232 1.00 19.92 292 GLU A N 1
ATOM 1293 C CA . GLU A 1 171 ? 41.549 34.631 -45.284 1.00 19.48 292 GLU A CA 1
ATOM 1294 C C . GLU A 1 171 ? 42.402 35.126 -46.443 1.00 17.69 292 GLU A C 1
ATOM 1295 O O . GLU A 1 171 ? 42.802 34.335 -47.297 1.00 16.38 292 GLU A O 1
ATOM 1301 N N . HIS A 1 172 ? 42.673 36.425 -46.483 1.00 15.40 293 HIS A N 1
ATOM 1302 C CA . HIS A 1 172 ? 43.438 36.980 -47.590 1.00 14.10 293 HIS A CA 1
ATOM 1303 C C . HIS A 1 172 ? 44.719 37.689 -47.202 1.00 15.27 293 HIS A C 1
ATOM 1304 O O . HIS A 1 172 ? 45.355 38.320 -48.042 1.00 13.29 293 HIS A O 1
ATOM 1311 N N . ILE A 1 173 ? 45.106 37.575 -45.938 1.00 15.80 294 ILE A N 1
ATOM 1312 C CA . ILE A 1 173 ? 46.313 38.231 -45.460 1.00 16.94 294 ILE A CA 1
ATOM 1313 C C . ILE A 1 173 ? 47.313 37.244 -44.873 1.00 16.96 294 ILE A C 1
ATOM 1314 O O . ILE A 1 173 ? 46.933 36.251 -44.251 1.00 17.46 294 ILE A O 1
ATOM 1319 N N . PHE A 1 174 ? 48.593 37.513 -45.102 1.00 15.98 295 PHE A N 1
ATOM 1320 C CA . PHE A 1 174 ? 49.664 36.693 -44.552 1.00 17.10 295 PHE A CA 1
ATOM 1321 C C . PHE A 1 174 ? 50.718 37.616 -43.967 1.00 18.90 295 PHE A C 1
ATOM 1322 O O . PHE A 1 174 ? 51.130 38.591 -44.595 1.00 18.27 295 PHE A O 1
ATOM 1330 N N . LYS A 1 175 ? 51.146 37.309 -42.751 1.00 20.16 296 LYS A N 1
ATOM 1331 C CA . LYS A 1 175 ? 52.167 38.098 -42.082 1.00 22.42 296 LYS A CA 1
ATOM 1332 C C . LYS A 1 175 ? 53.325 37.161 -41.775 1.00 21.51 296 LYS A C 1
ATOM 1333 O O . LYS A 1 175 ? 53.152 36.174 -41.061 1.00 23.46 296 LYS A O 1
ATOM 1339 N N . VAL A 1 176 ? 54.493 37.445 -42.343 1.00 21.94 297 VAL A N 1
ATOM 1340 C CA . VAL A 1 176 ? 55.668 36.621 -42.093 1.00 23.24 297 VAL A CA 1
ATOM 1341 C C . VAL A 1 176 ? 56.761 37.482 -41.475 1.00 23.28 297 VAL A C 1
ATOM 1342 O O . VAL A 1 176 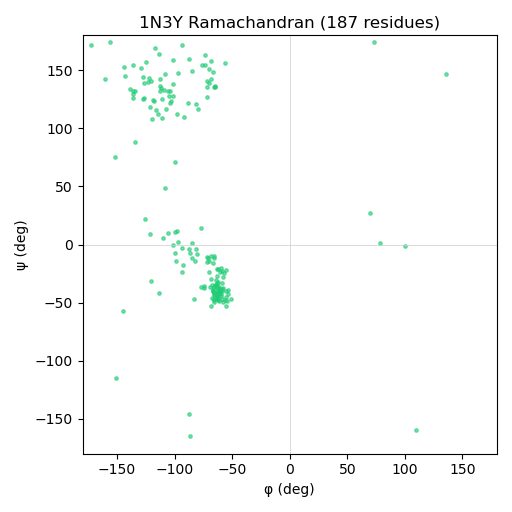? 56.942 38.640 -41.855 1.00 19.67 297 VAL A O 1
ATOM 1346 N N . GLU A 1 177 ? 57.480 36.909 -40.515 1.00 23.96 298 GLU A N 1
ATOM 1347 C CA . GLU A 1 177 ? 58.537 37.615 -39.801 1.00 25.02 298 GLU A CA 1
ATOM 1348 C C . GLU A 1 177 ? 59.678 38.121 -40.673 1.00 23.70 298 GLU A C 1
ATOM 1349 O O . GLU A 1 177 ? 60.218 39.199 -40.422 1.00 24.46 298 GLU A O 1
ATOM 1355 N N . ASP A 1 178 ? 60.053 37.342 -41.683 1.00 21.96 299 ASP A N 1
ATOM 1356 C CA . ASP A 1 178 ? 61.126 37.733 -42.591 1.00 21.41 299 ASP A CA 1
ATOM 1357 C C . ASP A 1 178 ? 60.994 37.040 -43.940 1.00 20.07 299 ASP A C 1
ATOM 1358 O O . ASP A 1 178 ? 60.122 36.191 -44.127 1.00 19.70 299 ASP A O 1
ATOM 1363 N N . PHE A 1 179 ? 61.845 37.412 -44.889 1.00 20.42 300 PHE A N 1
ATOM 1364 C CA . PHE A 1 179 ? 61.774 36.806 -46.209 1.00 19.80 300 PHE A CA 1
ATOM 1365 C C . PHE A 1 179 ? 62.069 35.314 -46.197 1.00 20.95 300 PHE A C 1
ATOM 1366 O O . PHE A 1 179 ? 61.541 34.570 -47.019 1.00 20.01 300 PHE A O 1
ATOM 1374 N N . ASP A 1 180 ? 62.903 34.869 -45.262 1.00 22.19 301 ASP A N 1
ATOM 1375 C CA . ASP A 1 180 ? 63.224 33.454 -45.184 1.00 23.32 301 ASP A CA 1
ATOM 1376 C C . ASP A 1 180 ? 62.018 32.644 -44.708 1.00 22.80 301 ASP A C 1
ATOM 1377 O O . ASP A 1 180 ? 61.994 31.416 -44.833 1.00 23.05 301 ASP A O 1
ATOM 1382 N N . ALA A 1 181 ? 61.012 33.331 -44.175 1.00 22.47 302 ALA A N 1
ATOM 1383 C CA . ALA A 1 181 ? 59.806 32.662 -43.692 1.00 21.98 302 ALA A CA 1
ATOM 1384 C C . ALA A 1 181 ? 58.700 32.590 -44.745 1.00 21.85 302 ALA A C 1
ATOM 1385 O O . ALA A 1 181 ? 57.641 32.016 -44.493 1.00 20.78 302 ALA A O 1
ATOM 1387 N N . LEU A 1 182 ? 58.930 33.173 -45.919 1.00 20.81 303 LEU A N 1
ATOM 1388 C CA . LEU A 1 182 ? 57.917 33.130 -46.973 1.00 20.38 303 LEU A CA 1
ATOM 1389 C C . LEU A 1 182 ? 57.605 31.697 -47.377 1.00 22.26 303 LEU A C 1
ATOM 1390 O O . LEU A 1 182 ? 56.450 31.345 -47.611 1.00 21.49 303 LEU A O 1
ATOM 1395 N N . LYS A 1 183 ? 58.637 30.867 -47.457 1.00 23.30 304 LYS A N 1
ATOM 1396 C CA . LYS A 1 183 ? 58.440 29.480 -47.848 1.00 25.02 304 LYS A CA 1
ATOM 1397 C C . LYS A 1 183 ? 57.457 28.761 -46.928 1.00 25.31 304 LYS A C 1
ATOM 1398 O O . LYS A 1 183 ? 56.827 27.785 -47.332 1.00 25.11 304 LYS A O 1
ATOM 1404 N N . ASP A 1 184 ? 57.313 29.254 -45.700 1.00 25.67 305 ASP A N 1
ATOM 1405 C CA . ASP A 1 184 ? 56.410 28.633 -44.730 1.00 26.85 305 ASP A CA 1
ATOM 1406 C C . ASP A 1 184 ? 54.926 28.825 -45.021 1.00 26.49 305 ASP A C 1
ATOM 1407 O O . ASP A 1 184 ? 54.084 28.139 -44.439 1.00 26.61 305 ASP A O 1
ATOM 1412 N N . ILE A 1 185 ? 54.599 29.756 -45.913 1.00 24.11 306 ILE A N 1
ATOM 1413 C CA . ILE A 1 185 ? 53.201 29.997 -46.250 1.00 22.58 306 ILE A CA 1
ATOM 1414 C C . ILE A 1 185 ? 52.858 29.542 -47.667 1.00 21.98 306 ILE A C 1
ATOM 1415 O O . ILE A 1 185 ? 51.742 29.758 -48.131 1.00 20.71 306 ILE A O 1
ATOM 1420 N N . GLN A 1 186 ? 53.808 28.908 -48.348 1.00 21.94 307 GLN A N 1
ATOM 1421 C CA . GLN A 1 186 ? 53.569 28.443 -49.710 1.00 23.25 307 GLN A CA 1
ATOM 1422 C C . GLN A 1 186 ? 52.346 27.534 -49.810 1.00 23.49 307 GLN A C 1
ATOM 1423 O O . GLN A 1 186 ? 51.454 27.774 -50.622 1.00 22.10 307 GLN A O 1
ATOM 1429 N N . ASN A 1 187 ? 52.301 26.496 -48.983 1.00 24.84 308 ASN A N 1
ATOM 1430 C CA . ASN A 1 187 ? 51.177 25.565 -49.005 1.00 25.94 308 ASN A CA 1
ATOM 1431 C C . ASN A 1 187 ? 49.861 26.247 -48.643 1.00 24.01 308 ASN A C 1
ATOM 1432 O O . ASN A 1 187 ? 48.825 25.972 -49.247 1.00 23.52 308 ASN A O 1
ATOM 1437 N N . GLN A 1 188 ? 49.904 27.130 -47.652 1.00 22.86 309 GLN A N 1
ATOM 1438 C CA . GLN A 1 188 ? 48.714 27.852 -47.219 1.00 22.40 309 GLN A CA 1
ATOM 1439 C C . GLN A 1 188 ? 48.172 28.716 -48.351 1.00 19.45 309 GLN A C 1
ATOM 1440 O O . GLN A 1 188 ? 46.975 28.708 -48.631 1.00 18.76 309 GLN A O 1
ATOM 1446 N N . LEU A 1 189 ? 49.060 29.461 -49.000 1.00 18.27 310 LEU A N 1
ATOM 1447 C CA . LEU A 1 189 ? 48.656 30.328 -50.100 1.00 15.81 310 LEU A CA 1
ATOM 1448 C C . LEU A 1 189 ? 48.099 29.496 -51.249 1.00 15.67 310 LEU A C 1
ATOM 1449 O O . LEU A 1 189 ? 47.069 29.835 -51.829 1.00 15.09 310 LEU A O 1
ATOM 1454 N N . LYS A 1 190 ? 48.788 28.407 -51.576 1.00 17.65 311 LYS A N 1
ATOM 1455 C CA . LYS A 1 190 ? 48.357 27.520 -52.650 1.00 18.02 311 LYS A CA 1
ATOM 1456 C C . LYS A 1 190 ? 46.936 27.027 -52.396 1.00 17.57 311 LYS A C 1
ATOM 1457 O O . LYS A 1 190 ? 46.088 27.076 -53.286 1.00 16.85 311 LYS A O 1
ATOM 1463 N N . GLU A 1 191 ? 46.676 26.563 -51.175 1.00 19.51 312 GLU A N 1
ATOM 1464 C CA . GLU A 1 191 ? 45.351 26.065 -50.813 1.00 20.88 312 GLU A CA 1
ATOM 1465 C C . GLU A 1 191 ? 44.279 27.140 -50.959 1.00 18.98 312 GLU A C 1
ATOM 1466 O O . GLU A 1 191 ? 43.170 26.857 -51.405 1.00 18.99 312 GLU A O 1
ATOM 1472 N N . LYS A 1 192 ? 44.608 28.371 -50.579 1.00 17.33 313 LYS A N 1
ATOM 1473 C CA . LYS A 1 192 ? 43.655 29.468 -50.690 1.00 17.14 313 LYS A CA 1
ATOM 1474 C C . LYS A 1 192 ? 43.258 29.672 -52.150 1.00 16.79 313 LYS A C 1
ATOM 1475 O O . LYS A 1 192 ? 42.079 29.784 -52.471 1.00 17.01 313 LYS A O 1
ATOM 1481 N N . ILE A 1 193 ? 44.256 29.730 -53.029 1.00 16.78 314 ILE A N 1
ATOM 1482 C CA . ILE A 1 193 ? 44.015 29.948 -54.449 1.00 17.21 314 ILE A CA 1
ATOM 1483 C C . ILE A 1 193 ? 43.274 28.793 -55.111 1.00 16.33 314 ILE A C 1
ATOM 1484 O O . ILE A 1 193 ? 42.361 29.006 -55.908 1.00 17.50 314 ILE A O 1
ATOM 1489 N N . PHE A 1 194 ? 43.668 27.571 -54.782 1.00 18.28 315 PHE A N 1
ATOM 1490 C CA . PHE A 1 194 ? 43.026 26.393 -55.353 1.00 21.14 315 PHE A CA 1
ATOM 1491 C C . PHE A 1 194 ? 41.542 26.343 -55.008 1.00 22.34 315 PHE A C 1
ATOM 1492 O O . PHE A 1 194 ? 40.750 25.722 -55.721 1.00 23.17 315 PHE A O 1
ATOM 1500 N N . ALA A 1 195 ? 41.170 27.012 -53.920 1.00 22.28 316 ALA A N 1
ATOM 1501 C CA . ALA A 1 195 ? 39.781 27.049 -53.472 1.00 25.37 316 ALA A CA 1
ATOM 1502 C C . ALA A 1 195 ? 38.953 28.075 -54.241 1.00 26.31 316 ALA A C 1
ATOM 1503 O O . ALA A 1 195 ? 37.730 28.135 -54.088 1.00 27.91 316 ALA A O 1
ATOM 1505 N N . ILE A 1 196 ? 39.619 28.885 -55.058 1.00 27.10 317 ILE A N 1
ATOM 1506 C CA . ILE A 1 196 ? 38.937 29.902 -55.856 1.00 29.39 317 ILE A CA 1
ATOM 1507 C C . ILE A 1 196 ? 38.507 29.331 -57.207 1.00 31.16 317 ILE A C 1
ATOM 1508 O O . ILE A 1 196 ? 37.288 29.268 -57.451 1.00 32.25 317 ILE A O 1
#

Organism: Homo sapiens (NCBI:txid9606)

Foldseek 3Di:
DAAEEEEEEELAQVQDPVLVVLLLVLVLLLVVVDDPDRYFYWYWYDAPDIDTLAARVRCRPDPDNSCSSVPDDRPYHHHQPQVSLQCCLVPRCDVVRVHDPPHQAEYEYEEAFAHDPHPDDLVRRVVSCVVVNYAYAYEYEAPVCVDDVGVVRRVSGGDPVSVLRYHYYHHSNCSNVCSVVVSVSVVVD

Sequence (189 aa):
QEQDIVFLIDGSGSISSRNFATMMNFVRAVISQFQRPSTQFSLMQFSNKFQTHFTFEEFRRSSNPLSLLASVHQLQGFTYTATAIQNVVHRLFHASYGARRDAAKILIVITDGKKEGDSLDYKDVIPMADAAGIIRYAIGVGLAFQNRNSWKELNDIASKPSQEHIFKVEDFDALKDIQNQLKEKIFAI